Protein 5YTI (pdb70)

B-factor: mean 95.67, std 15.31, range [62.07, 153.61]

Organism: Legionella pneumophila subsp. pneumophila (strain Philadelphia 1 / ATCC 33152 / DSM 7513) (NCBI:txid272624)

Foldseek 3Di:
DVVVLVVVVVVLVQLQVQLVVLLVLLVVVLVLLVVLLVLLVVVLVLLVVLLVLPDDLVRLLVSLVVLVVSLVVVLCSQQDQPPPCFGLQAPRGNDRAWDADPVGAIHGDGDQHFDWDRNDPPDTFTRDGHCVQQQQFWFQLRWKAKAWDVDQFPFQKADASDDQQDPVLADFFKKKWWAADPVGAIFDIATDVGGDVQPPVPDRNSGHGDDAQDWDDHSRTGMHGDTDGGGMMIMGTIDGDGVSVLSVLSVLSNFDSDDSRSSRSSRNVSNRSSSRSVSNSVSSVVVSVSSVVRSVVSVVSVVVSVVVVVVSVVVVVVVVVVD

InterPro domains:
  IPR001029 Flagellin, N-terminal domain [PF00669] (3-140)
  IPR001492 Flagellin [PTHR42792] (1-411)
  IPR013384 Flagellar hook-associated protein 3 [TIGR02550] (2-411)

Nearest PDB structures (foldseek):
  7c7z-assembly3_A  TM=9.464E-01  e=2.758E-50  Legionella pneumophila
  7c7z-assembly3_B  TM=9.621E-01  e=3.624E-49  Legionella pneumophila
  5zj0-assembly1_A  TM=8.502E-01  e=7.593E-24  Xanthomonas campestris
  5ziz-assembly3_A  TM=8.466E-01  e=7.023E-23  Xanthomonas campestris
  5ziz-assembly3_B  TM=8.487E-01  e=2.094E-21  Xanthomonas campestris

Secondary structure (DSSP, 8-state):
-HHHHHHHHHHHHHHHHHHHHHHHHHHHHHHHHHHHHHHHHHHHHHHHHTT-TTS-HHHHHHHHHHHHHHHHHHHHHHT---TTS----TT-TTS-SEEE-TTSSEEE-S-----EEEEETTEEEE----HHHH---BSTTSSEEEEE-SS--SS--EE-------TTT-----B---EE-SSS-EE--EETTTEE-SSTT--GGGSPB--TT---------EES---TT--EEEEE--B--HHHHHH--TTTTS--SSTTHHHHHHHHHHHHHHHHHHHHHHHHHHHHHHHHHHHHHHHHHHHHHHHHHHHHHHHHHHHS--

Radius of gyration: 27.48 Å; Cα contacts (8 Å, |Δi|>4): 545; chains: 1; bounding box: 42×92×61 Å

Solvent-accessible surface area: 16429 Å² total

Sequence (323 aa):
QIELIKQRINNIELFQNNRRQAADSALRLEEGILSNAVNSLHRLREIQIQAGNPSLSEEDRKTLAVEAQALLNQLLDYANTKDSNGSYFSGSKSLTQPVSLNLSGQYVYNGDSTQRFQAVTTSLLVAVNDTGDNVFRIPSGNGRFAIRETLTPNTGTASVSSGSVTNEAAFVPDNYTTFALNSQGNLVVVSGTLSGNVIPPSGLPDDAPLYQEGSAIGFNGEVVSGLPKAGDSFSISPAKNESIFSTVQQRINNLNKPYTSSVEKAATQTENNQLLAQIDSALGHILSVQSDLGARLNQLETAEKANNDYLDISAATLKKLREID

Structure (mmCIF, N/CA/C/O backbone):
data_5YTI
#
_entry.id   5YTI
#
_cell.length_a   107.687
_cell.length_b   107.687
_cell.length_c   90.248
_cell.angle_alpha   90.000
_cell.angle_beta   90.000
_cell.angle_gamma   90.000
#
_symmetry.space_group_name_H-M   'P 42 21 2'
#
loop_
_entity.id
_entity.type
_entity.pdbx_description
1 polymer 'Flagellar hook associated protein type 3 FlgL'
2 non-polymer 'CADMIUM ION'
3 water water
#
loop_
_atom_site.group_PDB
_atom_site.id
_atom_site.type_symbol
_atom_site.label_atom_id
_atom_site.label_alt_id
_atom_site.label_comp_id
_atom_site.label_asym_id
_atom_site.label_entity_id
_atom_site.label_seq_id
_atom_site.pdbx_PDB_ins_code
_atom_site.Cartn_x
_atom_site.Cartn_y
_atom_site.Cartn_z
_atom_site.occupancy
_atom_site.B_iso_or_equiv
_atom_site.auth_seq_id
_atom_site.auth_comp_id
_atom_site.auth_asym_id
_atom_site.auth_atom_id
_atom_site.pdbx_PDB_model_num
ATOM 1 N N . GLN A 1 48 ? -13.939 -65.286 24.183 1.00 125.54 48 GLN A N 1
ATOM 2 C CA . GLN A 1 48 ? -13.123 -64.563 23.171 1.00 127.88 48 GLN A CA 1
ATOM 3 C C . GLN A 1 48 ? -14.007 -63.844 22.162 1.00 123.28 48 GLN A C 1
ATOM 4 O O . GLN A 1 48 ? -14.087 -62.622 22.200 1.00 131.17 48 GLN A O 1
ATOM 10 N N . ILE A 1 49 ? -14.671 -64.574 21.270 1.00 114.36 49 ILE A N 1
ATOM 11 C CA . ILE A 1 49 ? -15.527 -63.922 20.280 1.00 110.26 49 ILE A CA 1
ATOM 12 C C . ILE A 1 49 ? -16.772 -63.300 20.913 1.00 108.31 49 ILE A C 1
ATOM 13 O O . ILE A 1 49 ? -17.164 -62.212 20.524 1.00 110.12 49 ILE A O 1
ATOM 18 N N . GLU A 1 50 ? -17.394 -63.965 21.882 1.00 110.28 50 GLU A N 1
ATOM 19 C CA . GLU A 1 50 ? -18.534 -63.365 22.587 1.00 113.31 50 GLU A CA 1
ATOM 20 C C . GLU A 1 50 ? -18.044 -62.164 23.412 1.00 111.56 50 GLU A C 1
ATOM 21 O O . GLU A 1 50 ? -18.812 -61.240 23.680 1.00 110.71 50 GLU A O 1
ATOM 27 N N . LEU A 1 51 ? -16.766 -62.187 23.801 1.00 111.86 51 LEU A N 1
ATOM 28 C CA . LEU A 1 51 ? -16.131 -61.067 24.519 1.00 112.82 51 LEU A CA 1
ATOM 29 C C . LEU A 1 51 ? -15.937 -59.838 23.624 1.00 108.40 51 LEU A C 1
ATOM 30 O O . LEU A 1 51 ? -16.268 -58.727 24.013 1.00 101.20 51 LEU A O 1
ATOM 35 N N . ILE A 1 52 ? -15.406 -60.051 22.426 1.00 107.43 52 ILE A N 1
ATOM 36 C CA . ILE A 1 52 ? -15.284 -58.991 21.444 1.00 101.98 52 ILE A CA 1
ATOM 37 C C . ILE A 1 52 ? -16.655 -58.470 21.013 1.00 100.40 52 ILE A C 1
ATOM 38 O O . ILE A 1 52 ? -16.899 -57.272 21.074 1.00 98.87 52 ILE A O 1
ATOM 43 N N . LYS A 1 53 ? -17.555 -59.355 20.593 1.00 100.69 53 LYS A N 1
ATOM 44 C CA . LYS A 1 53 ? -18.966 -58.970 20.426 1.00 103.59 53 LYS A CA 1
ATOM 45 C C . LYS A 1 53 ? -19.391 -57.950 21.540 1.00 102.93 53 LYS A C 1
ATOM 46 O O . LYS A 1 53 ? -19.896 -56.867 21.217 1.00 98.36 53 LYS A O 1
ATOM 51 N N . GLN A 1 54 ? -19.172 -58.271 22.828 1.00 103.11 54 GLN A N 1
ATOM 52 C CA . GLN A 1 54 ? -19.635 -57.393 23.940 1.00 101.19 54 GLN A CA 1
ATOM 53 C C . GLN A 1 54 ? -18.754 -56.138 24.094 1.00 97.85 54 GLN A C 1
ATOM 54 O O . GLN A 1 54 ? -19.182 -55.177 24.727 1.00 95.46 54 GLN A O 1
ATOM 57 N N . ARG A 1 55 ? -17.546 -56.157 23.514 1.00 97.24 55 ARG A N 1
ATOM 58 C CA . ARG A 1 55 ? -16.620 -55.002 23.519 1.00 98.70 55 ARG A CA 1
ATOM 59 C C . ARG A 1 55 ? -17.125 -54.000 22.501 1.00 98.15 55 ARG A C 1
ATOM 60 O O . ARG A 1 55 ? -17.291 -52.819 22.780 1.00 96.14 55 ARG A O 1
ATOM 68 N N . ILE A 1 56 ? -17.384 -54.497 21.304 1.00 96.72 56 ILE A N 1
ATOM 69 C CA . ILE A 1 56 ? -18.003 -53.694 20.284 1.00 91.53 56 ILE A CA 1
ATOM 70 C C . ILE A 1 56 ? -19.353 -53.158 20.788 1.00 90.61 56 ILE A C 1
ATOM 71 O O . ILE A 1 56 ? -19.682 -52.021 20.497 1.00 95.32 56 ILE A O 1
ATOM 76 N N . ASN A 1 57 ? -20.123 -53.924 21.558 1.00 91.01 57 ASN A N 1
ATOM 77 C CA . ASN A 1 57 ? -21.375 -53.386 22.106 1.00 94.63 57 ASN A CA 1
ATOM 78 C C . ASN A 1 57 ? -21.072 -52.238 23.084 1.00 95.76 57 ASN A C 1
ATOM 79 O O . ASN A 1 57 ? -21.785 -51.219 23.117 1.00 93.05 57 ASN A O 1
ATOM 84 N N . ASN A 1 58 ? -20.012 -52.395 23.876 1.00 95.41 58 ASN A N 1
ATOM 85 C CA . ASN A 1 58 ? -19.549 -51.304 24.756 1.00 96.38 58 ASN A CA 1
ATOM 86 C C . ASN A 1 58 ? -19.152 -50.047 23.933 1.00 93.67 58 ASN A C 1
ATOM 87 O O . ASN A 1 58 ? -19.582 -48.931 24.255 1.00 93.48 58 ASN A O 1
ATOM 92 N N . ILE A 1 59 ? -18.369 -50.249 22.867 1.00 88.30 59 ILE A N 1
ATOM 93 C CA . ILE A 1 59 ? -17.896 -49.162 22.007 1.00 86.14 59 ILE A CA 1
ATOM 94 C C . ILE A 1 59 ? -19.022 -48.345 21.374 1.00 89.63 59 ILE A C 1
ATOM 95 O O . ILE A 1 59 ? -18.911 -47.131 21.247 1.00 92.37 59 ILE A O 1
ATOM 100 N N . GLU A 1 60 ? -20.103 -48.996 20.963 1.00 92.99 60 GLU A N 1
ATOM 101 C CA . GLU A 1 60 ? -21.222 -48.275 20.354 1.00 93.48 60 GLU A CA 1
ATOM 102 C C . GLU A 1 60 ? -21.845 -47.322 21.362 1.00 94.55 60 GLU A C 1
ATOM 103 O O . GLU A 1 60 ? -22.300 -46.230 20.997 1.00 99.98 60 GLU A O 1
ATOM 109 N N . LEU A 1 61 ? -21.853 -47.752 22.623 1.00 93.75 61 LEU A N 1
ATOM 110 C CA . LEU A 1 61 ? -22.408 -46.980 23.722 1.00 97.83 61 LEU A CA 1
ATOM 111 C C . LEU A 1 61 ? -21.491 -45.796 24.082 1.00 98.93 61 LEU A C 1
ATOM 112 O O . LEU A 1 61 ? -21.965 -44.669 24.363 1.00 96.36 61 LEU A O 1
ATOM 117 N N . PHE A 1 62 ? -20.185 -46.075 24.091 1.00 97.47 62 PHE A N 1
ATOM 118 C CA . PHE A 1 62 ? -19.162 -45.066 24.347 1.00 97.64 62 PHE A CA 1
ATOM 119 C C . PHE A 1 62 ? -19.202 -43.967 23.255 1.00 95.11 62 PHE A C 1
ATOM 120 O O . PHE A 1 62 ? -19.200 -42.777 23.581 1.00 92.41 62 PHE A O 1
ATOM 128 N N . GLN A 1 63 ? -19.259 -44.366 21.976 1.00 95.16 63 GLN A N 1
ATOM 129 C CA . GLN A 1 63 ? -19.457 -43.418 20.845 1.00 96.71 63 GLN A CA 1
ATOM 130 C C . GLN A 1 63 ? -20.815 -42.665 20.890 1.00 93.06 63 GLN A C 1
ATOM 131 O O . GLN A 1 63 ? -20.866 -41.469 20.607 1.00 89.71 63 GLN A O 1
ATOM 137 N N . ASN A 1 64 ? -21.898 -43.370 21.229 1.00 93.41 64 ASN A N 1
ATOM 138 C CA . ASN A 1 64 ? -23.223 -42.758 21.405 1.00 97.15 64 ASN A CA 1
ATOM 139 C C . ASN A 1 64 ? -23.159 -41.742 22.561 1.00 94.46 64 ASN A C 1
ATOM 140 O O . ASN A 1 64 ? -23.510 -40.575 22.395 1.00 95.54 64 ASN A O 1
ATOM 145 N N . ASN A 1 65 ? -22.669 -42.169 23.719 1.00 90.14 65 ASN A N 1
ATOM 146 C CA . ASN A 1 65 ? -22.505 -41.255 24.845 1.00 89.50 65 ASN A CA 1
ATOM 147 C C . ASN A 1 65 ? -21.677 -39.980 24.512 1.00 87.92 65 ASN A C 1
ATOM 148 O O . ASN A 1 65 ? -22.015 -38.879 24.998 1.00 83.92 65 ASN A O 1
ATOM 153 N N . ARG A 1 66 ? -20.606 -40.148 23.713 1.00 87.01 66 ARG A N 1
ATOM 154 C CA A ARG A 1 66 ? -19.741 -39.034 23.278 0.50 86.86 66 ARG A CA 1
ATOM 155 C CA B ARG A 1 66 ? -19.747 -39.033 23.292 0.50 85.85 66 ARG A CA 1
ATOM 156 C C . ARG A 1 66 ? -20.508 -38.092 22.364 1.00 90.10 66 ARG A C 1
ATOM 157 O O . ARG A 1 66 ? -20.612 -36.911 22.648 1.00 92.53 66 ARG A O 1
ATOM 172 N N . GLN A 1 67 ? -21.051 -38.630 21.265 1.00 97.32 67 GLN A N 1
ATOM 173 C CA . GLN A 1 67 ? -21.873 -37.851 20.309 1.00 98.28 67 GLN A CA 1
ATOM 174 C C . GLN A 1 67 ? -22.893 -37.009 21.048 1.00 92.26 67 GLN A C 1
ATOM 175 O O . GLN A 1 67 ? -23.076 -35.851 20.708 1.00 95.06 67 GLN A O 1
ATOM 181 N N . ALA A 1 68 ? -23.537 -37.579 22.067 1.00 86.75 68 ALA A N 1
ATOM 182 C CA . ALA A 1 68 ? -24.599 -36.883 22.811 1.00 86.17 68 ALA A CA 1
ATOM 183 C C . ALA A 1 68 ? -24.044 -35.861 23.789 1.00 87.61 68 ALA A C 1
ATOM 184 O O . ALA A 1 68 ? -24.668 -34.836 24.075 1.00 88.57 68 ALA A O 1
ATOM 186 N N . ALA A 1 69 ? -22.870 -36.157 24.324 1.00 89.12 69 ALA A N 1
ATOM 187 C CA . ALA A 1 69 ? -22.185 -35.239 25.224 1.00 88.99 69 ALA A CA 1
ATOM 188 C C . ALA A 1 69 ? -21.692 -34.016 24.460 1.00 88.40 69 ALA A C 1
ATOM 189 O O . ALA A 1 69 ? -21.968 -32.870 24.822 1.00 89.65 69 ALA A O 1
ATOM 191 N N . ASP A 1 70 ? -20.960 -34.285 23.391 1.00 86.33 70 ASP A N 1
ATOM 192 C CA . ASP A 1 70 ? -20.483 -33.258 22.500 1.00 86.69 70 ASP A CA 1
ATOM 193 C C . ASP A 1 70 ? -21.615 -32.310 22.173 1.00 87.00 70 ASP A C 1
ATOM 194 O O . ASP A 1 70 ? -21.405 -31.120 22.094 1.00 91.18 70 ASP A O 1
ATOM 199 N N . SER A 1 71 ? -22.832 -32.812 22.020 1.00 96.03 71 SER A N 1
ATOM 200 C CA . SER A 1 71 ? -23.928 -31.942 21.589 1.00 94.28 71 SER A CA 1
ATOM 201 C C . SER A 1 71 ? -24.580 -31.124 22.683 1.00 93.96 71 SER A C 1
ATOM 202 O O . SER A 1 71 ? -24.869 -29.935 22.474 1.00 92.06 71 SER A O 1
ATOM 205 N N . ALA A 1 72 ? -24.819 -31.762 23.832 1.00 93.31 72 ALA A N 1
ATOM 206 C CA . ALA A 1 72 ? -25.381 -31.084 25.005 1.00 90.37 72 ALA A CA 1
ATOM 207 C C . ALA A 1 72 ? -24.466 -29.950 25.452 1.00 87.00 72 ALA A C 1
ATOM 208 O O . ALA A 1 72 ? -24.931 -28.907 25.883 1.00 83.50 72 ALA A O 1
ATOM 210 N N . LEU A 1 73 ? -23.163 -30.172 25.337 1.00 86.86 73 LEU A N 1
ATOM 211 C CA . LEU A 1 73 ? -22.175 -29.202 25.770 1.00 88.91 73 LEU A CA 1
ATOM 212 C C . LEU A 1 73 ? -22.062 -27.999 24.840 1.00 88.27 73 LEU A C 1
ATOM 213 O O . LEU A 1 73 ? -21.920 -26.880 25.297 1.00 85.70 73 LEU A O 1
ATOM 218 N N . ARG A 1 74 ? -22.111 -28.226 23.537 1.00 91.72 74 ARG A N 1
ATOM 219 C CA . ARG A 1 74 ? -22.107 -27.122 22.580 1.00 94.54 74 ARG A CA 1
ATOM 220 C C . ARG A 1 74 ? -23.398 -26.273 22.647 1.00 93.57 74 ARG A C 1
ATOM 221 O O . ARG A 1 74 ? -23.336 -25.045 22.507 1.00 92.24 74 ARG A O 1
ATOM 229 N N . LEU A 1 75 ? -24.546 -26.917 22.876 1.00 92.02 75 LEU A N 1
ATOM 230 C CA . LEU A 1 75 ? -25.801 -26.205 23.135 1.00 92.80 75 LEU A CA 1
ATOM 231 C C . LEU A 1 75 ? -25.635 -25.302 24.372 1.00 92.88 75 LEU A C 1
ATOM 232 O O . LEU A 1 75 ? -26.026 -24.127 24.367 1.00 94.19 75 LEU A O 1
ATOM 237 N N . GLU A 1 76 ? -25.022 -25.865 25.414 1.00 92.67 76 GLU A N 1
ATOM 238 C CA . GLU A 1 76 ? -24.688 -25.152 26.651 1.00 90.16 76 GLU A CA 1
ATOM 239 C C . GLU A 1 76 ? -23.612 -24.048 26.454 1.00 91.11 76 GLU A C 1
ATOM 240 O O . GLU A 1 76 ? -23.656 -23.034 27.118 1.00 90.72 76 GLU A O 1
ATOM 246 N N . GLU A 1 77 ? -22.641 -24.237 25.565 1.00 93.62 77 GLU A N 1
ATOM 247 C CA . GLU A 1 77 ? -21.666 -23.189 25.316 1.00 95.81 77 GLU A CA 1
ATOM 248 C C . GLU A 1 77 ? -22.433 -21.963 24.844 1.00 95.83 77 GLU A C 1
ATOM 249 O O . GLU A 1 77 ? -22.156 -20.857 25.279 1.00 97.80 77 GLU A O 1
ATOM 255 N N . GLY A 1 78 ? -23.447 -22.173 24.007 1.00 97.90 78 GLY A N 1
ATOM 256 C CA . GLY A 1 78 ? -24.177 -21.073 23.347 1.00 97.53 78 GLY A CA 1
ATOM 257 C C . GLY A 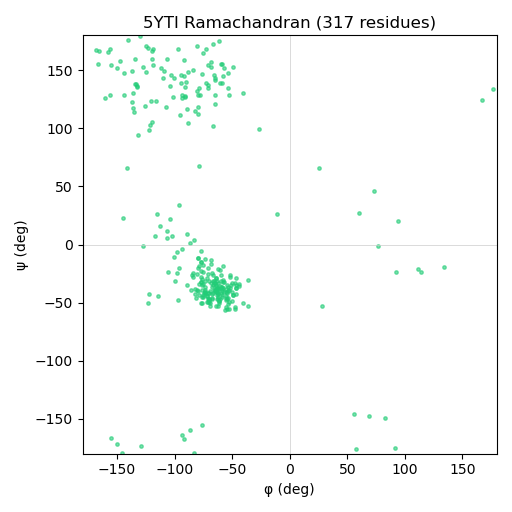1 78 ? -25.112 -20.279 24.241 1.00 96.46 78 GLY A C 1
ATOM 258 O O . GLY A 1 78 ? -25.335 -19.082 24.015 1.00 95.30 78 GLY A O 1
ATOM 259 N N . ILE A 1 79 ? -25.668 -20.960 25.245 1.00 92.36 79 ILE A N 1
ATOM 260 C CA . ILE A 1 79 ? -26.462 -20.314 26.280 1.00 88.19 79 ILE A CA 1
ATOM 261 C C . ILE A 1 79 ? -25.562 -19.503 27.213 1.00 85.59 79 ILE A C 1
ATOM 262 O O . ILE A 1 79 ? -25.829 -18.330 27.463 1.00 86.39 79 ILE A O 1
ATOM 267 N N . LEU A 1 80 ? -24.490 -20.107 27.706 1.00 82.16 80 LEU A N 1
ATOM 268 C CA . LEU A 1 80 ? -23.489 -19.356 28.445 1.00 81.30 80 LEU A CA 1
ATOM 269 C C . LEU A 1 80 ? -22.970 -18.189 27.618 1.00 82.20 80 LEU A C 1
ATOM 270 O O . LEU A 1 80 ? -22.877 -17.076 28.123 1.00 83.80 80 LEU A O 1
ATOM 275 N N . SER A 1 81 ? -22.655 -18.432 26.350 1.00 83.40 81 SER A N 1
ATOM 276 C CA . SER A 1 81 ? -22.205 -17.368 25.415 1.00 84.12 81 SER A CA 1
ATOM 277 C C . SER A 1 81 ? -23.183 -16.160 25.307 1.00 82.85 81 SER A C 1
ATOM 278 O O . SER A 1 81 ? -22.761 -14.980 25.354 1.00 76.85 81 SER A O 1
ATOM 281 N N . ASN A 1 82 ? -24.479 -16.490 25.158 1.00 84.80 82 ASN A N 1
ATOM 282 C CA . ASN A 1 82 ? -25.599 -15.512 25.220 1.00 85.77 82 ASN A CA 1
ATOM 283 C C . ASN A 1 82 ? -25.577 -14.724 26.535 1.00 85.30 82 ASN A C 1
ATOM 284 O O . ASN A 1 82 ? -25.816 -13.524 26.566 1.00 86.75 82 ASN A O 1
ATOM 289 N N . ALA A 1 83 ? -25.352 -15.442 27.625 1.00 83.74 83 ALA A N 1
ATOM 290 C CA . ALA A 1 83 ? -25.422 -14.871 28.929 1.00 83.29 83 ALA A CA 1
ATOM 291 C C . ALA A 1 83 ? -24.251 -13.934 29.165 1.00 84.82 83 ALA A C 1
ATOM 292 O O . ALA A 1 83 ? -24.345 -12.999 29.986 1.00 87.98 83 ALA A O 1
ATOM 294 N N . VAL A 1 84 ? -23.142 -14.155 28.466 1.00 84.17 84 VAL A N 1
ATOM 295 C CA . VAL A 1 84 ? -22.035 -13.191 28.563 1.00 84.24 84 VAL A CA 1
ATOM 296 C C . VAL A 1 84 ? -22.464 -11.905 27.849 1.00 84.64 84 VAL A C 1
ATOM 297 O O . VAL A 1 84 ? -22.373 -10.817 28.408 1.00 85.94 84 VAL A O 1
ATOM 301 N N . ASN A 1 85 ? -22.973 -12.047 26.634 1.00 87.03 85 ASN A N 1
ATOM 302 C CA . ASN A 1 85 ? -23.566 -10.921 25.918 1.00 87.31 85 ASN A CA 1
ATOM 303 C C . ASN A 1 85 ? -24.417 -10.019 26.804 1.00 86.67 85 ASN A C 1
ATOM 304 O O . ASN A 1 85 ? -24.254 -8.789 26.793 1.00 82.52 85 ASN A O 1
ATOM 309 N N . SER A 1 86 ? -25.325 -10.630 27.557 1.00 85.54 86 SER A N 1
ATOM 310 C CA . SER A 1 86 ? -26.178 -9.881 28.452 1.00 85.97 86 SER A CA 1
ATOM 311 C C . SER A 1 86 ? -25.359 -9.136 29.525 1.00 87.57 86 SER A C 1
ATOM 312 O O . SER A 1 86 ? -25.675 -7.999 29.885 1.00 92.14 86 SER A O 1
ATOM 315 N N . LEU A 1 87 ? -24.304 -9.760 30.036 1.00 85.91 87 LEU A N 1
ATOM 316 C CA . LEU A 1 87 ? -23.539 -9.147 31.094 1.00 81.81 87 LEU A CA 1
ATOM 317 C C . LEU A 1 87 ? -22.659 -8.096 30.555 1.00 80.93 87 LEU A C 1
ATOM 318 O O . LEU A 1 87 ? -22.333 -7.172 31.276 1.00 84.49 87 LEU A O 1
ATOM 323 N N . HIS A 1 88 ? -22.241 -8.228 29.302 1.00 79.97 88 HIS A N 1
ATOM 324 C CA . HIS A 1 88 ? -21.324 -7.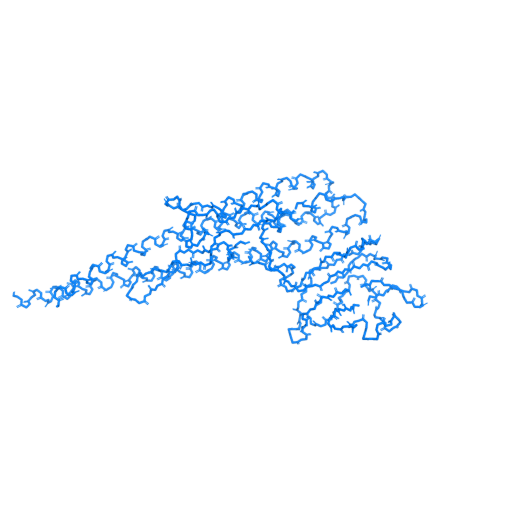241 28.706 1.00 82.31 88 HIS A CA 1
ATOM 325 C C . HIS A 1 88 ? -21.990 -5.879 28.605 1.00 81.35 88 HIS A C 1
ATOM 326 O O . HIS A 1 88 ? -21.353 -4.827 28.744 1.00 76.86 88 HIS A O 1
ATOM 333 N N . ARG A 1 89 ? -23.295 -5.948 28.384 1.00 82.35 89 ARG A N 1
ATOM 334 C CA . ARG A 1 89 ? -24.147 -4.802 28.215 1.00 84.36 89 ARG A CA 1
ATOM 335 C C . ARG A 1 89 ? -24.485 -4.299 29.604 1.00 84.78 89 ARG A C 1
ATOM 336 O O . ARG A 1 89 ? -24.373 -3.097 29.856 1.00 87.40 89 ARG A O 1
ATOM 344 N N . LEU A 1 90 ? -24.860 -5.191 30.518 1.00 80.83 90 LEU A N 1
ATOM 345 C CA . LEU A 1 90 ? -25.055 -4.761 31.898 1.00 80.15 90 LEU A CA 1
ATOM 346 C C . LEU A 1 90 ? -23.822 -4.004 32.407 1.00 80.93 90 LEU A C 1
ATOM 347 O O . LEU A 1 90 ? -23.921 -3.142 33.280 1.00 83.10 90 LEU A O 1
ATOM 352 N N . ARG A 1 91 ? -22.652 -4.308 31.864 1.00 81.34 91 ARG A N 1
ATOM 353 C CA . ARG A 1 91 ? -21.446 -3.648 32.326 1.00 81.00 91 ARG A CA 1
ATOM 354 C C . ARG A 1 91 ? -21.337 -2.260 31.705 1.00 79.56 91 ARG A C 1
ATOM 355 O O . ARG A 1 91 ? -20.919 -1.312 32.363 1.00 78.41 91 ARG A O 1
ATOM 363 N N . GLU A 1 92 ? -21.699 -2.154 30.429 1.00 81.10 92 GLU A N 1
ATOM 364 C CA . GLU A 1 92 ? -21.784 -0.852 29.747 1.00 81.34 92 GLU A CA 1
ATOM 365 C C . GLU A 1 92 ? -22.731 0.015 30.563 1.00 81.71 92 GLU A C 1
ATOM 366 O O . GLU A 1 92 ? -22.339 1.078 31.054 1.00 87.87 92 GLU A O 1
ATOM 372 N N . ILE A 1 93 ? -23.954 -0.475 30.763 1.00 80.02 93 ILE A N 1
ATOM 373 C CA . ILE A 1 93 ? -24.947 0.183 31.632 1.00 79.94 93 ILE A CA 1
ATOM 374 C C . ILE A 1 93 ? -24.390 0.600 33.004 1.00 79.93 93 ILE A C 1
ATOM 375 O O . ILE A 1 93 ? -24.512 1.756 33.366 1.00 78.25 93 ILE A O 1
ATOM 380 N N . GLN A 1 94 ? -23.780 -0.317 33.758 1.00 81.74 94 GLN A N 1
ATOM 381 C CA . GLN A 1 94 ? -23.295 0.051 35.095 1.00 85.07 94 GLN A CA 1
ATOM 382 C C . GLN A 1 94 ? -22.315 1.189 35.038 1.00 87.09 94 GLN A C 1
ATOM 383 O O . GLN A 1 94 ? -22.272 1.982 35.973 1.00 89.10 94 GLN A O 1
ATOM 389 N N . ILE A 1 95 ? -21.536 1.283 33.964 1.00 88.88 95 ILE A N 1
ATOM 390 C CA . ILE A 1 95 ? -20.524 2.324 33.900 1.00 91.55 95 ILE A CA 1
ATOM 391 C C . ILE A 1 95 ? -21.120 3.715 33.752 1.00 91.98 95 ILE A C 1
ATOM 392 O O . ILE A 1 95 ? -20.650 4.633 34.399 1.00 87.52 95 ILE A O 1
ATOM 397 N N . GLN A 1 96 ? -22.152 3.853 32.918 1.00 96.07 96 GLN A N 1
ATOM 398 C CA . GLN A 1 96 ? -22.888 5.115 32.784 1.00 99.75 96 GLN A CA 1
ATOM 399 C C . GLN A 1 96 ? -23.561 5.513 34.104 1.00 101.93 96 GLN A C 1
ATOM 400 O O . GLN A 1 96 ? -23.635 6.720 34.454 1.00 102.48 96 GLN A O 1
ATOM 406 N N . ALA A 1 97 ? -24.061 4.507 34.830 1.00 99.95 97 ALA A N 1
ATOM 407 C CA . ALA A 1 97 ? -24.730 4.745 36.113 1.00 99.64 97 ALA A CA 1
ATOM 408 C C . ALA A 1 97 ? -23.797 5.468 37.075 1.00 98.27 97 ALA A C 1
ATOM 409 O O . ALA A 1 97 ? -24.243 6.063 38.063 1.00 102.94 97 ALA A O 1
ATOM 411 N N . GLY A 1 98 ? -22.503 5.407 36.780 1.00 92.59 98 GLY A N 1
ATOM 412 C CA . GLY A 1 98 ? -21.524 6.146 37.531 1.00 93.41 98 GLY A CA 1
ATOM 413 C C . GLY A 1 98 ? -21.049 7.385 36.817 1.00 93.42 98 GLY A C 1
ATOM 414 O O . GLY A 1 98 ? -20.115 8.033 37.280 1.00 88.37 98 GLY A O 1
ATOM 415 N N . ASN A 1 99 ? -21.675 7.711 35.690 1.00 97.51 99 ASN A N 1
ATOM 416 C CA . ASN A 1 99 ? -21.353 8.949 34.991 1.00 105.81 99 ASN A CA 1
ATOM 417 C C . ASN A 1 99 ? -22.313 10.048 35.453 1.00 104.97 99 ASN A C 1
ATOM 418 O O . ASN A 1 99 ? -23.541 9.891 35.415 1.00 104.33 99 ASN A O 1
ATOM 423 N N . PRO A 1 100 ? -21.747 11.163 35.909 1.00 107.57 100 PRO A N 1
ATOM 424 C CA . PRO A 1 100 ? -22.589 12.169 36.528 1.00 110.51 100 PRO A CA 1
ATOM 425 C C . PRO A 1 100 ? -23.174 13.140 35.492 1.00 112.42 100 PRO A C 1
ATOM 426 O O . PRO A 1 100 ? -23.898 14.059 35.857 1.00 110.91 100 PRO A O 1
ATOM 430 N N . SER A 1 101 ? -22.870 12.928 34.214 1.00 113.33 101 SER A N 1
ATOM 431 C CA . SER A 1 101 ? -23.550 13.655 33.153 1.00 115.50 101 SER A CA 1
ATOM 432 C C . SER A 1 101 ? -25.053 13.346 33.160 1.00 117.70 101 SER A C 1
ATOM 433 O O . SER A 1 101 ? -25.860 14.263 33.141 1.00 122.38 101 SER A O 1
ATOM 436 N N . LEU A 1 102 ? -25.418 12.065 33.221 1.00 117.43 102 LEU A N 1
ATOM 437 C CA . LEU A 1 102 ? -26.770 11.597 32.846 1.00 116.55 102 LEU A CA 1
ATOM 438 C C . LEU A 1 102 ? -27.939 12.196 33.622 1.00 112.67 102 LEU A C 1
ATOM 439 O O . LEU A 1 102 ? -27.866 12.320 34.840 1.00 105.81 102 LEU A O 1
ATOM 444 N N . SER A 1 103 ? -29.030 12.519 32.926 1.00 110.74 103 SER A N 1
ATOM 445 C CA . SER A 1 103 ? -30.227 13.013 33.611 1.00 111.75 103 SER A CA 1
ATOM 446 C C . SER A 1 103 ? -30.887 11.870 34.376 1.00 111.87 103 SER A C 1
ATOM 447 O O . SER A 1 103 ? -30.716 10.705 34.012 1.00 115.08 103 SER A O 1
ATOM 450 N N . GLU A 1 104 ? -31.630 12.204 35.428 1.00 110.62 104 GLU A N 1
ATOM 451 C CA . GLU A 1 104 ? -32.496 11.251 36.098 1.00 113.50 104 GLU A CA 1
ATOM 452 C C . GLU A 1 104 ? -33.331 10.441 35.086 1.00 117.21 104 GLU A C 1
ATOM 453 O O . GLU A 1 104 ? -33.559 9.247 35.287 1.00 116.80 104 GLU A O 1
ATOM 459 N N . GLU A 1 105 ? -33.784 11.095 34.011 1.00 118.07 105 GLU A N 1
ATOM 460 C CA . GLU A 1 105 ? -34.605 10.453 32.975 1.00 116.58 105 GLU A CA 1
ATOM 461 C C . GLU A 1 105 ? -33.816 9.401 32.216 1.00 115.68 105 GLU A C 1
ATOM 462 O O . GLU A 1 105 ? -34.334 8.330 31.892 1.00 115.53 105 GLU A O 1
ATOM 468 N N . ASP A 1 106 ? -32.569 9.722 31.897 1.00 112.89 106 ASP A N 1
ATOM 469 C CA . ASP A 1 106 ? -31.717 8.784 31.192 1.00 111.07 106 ASP A CA 1
ATOM 470 C C . ASP A 1 106 ? -31.580 7.501 32.040 1.00 104.95 106 ASP A C 1
ATOM 471 O O . ASP A 1 106 ? -31.677 6.381 31.528 1.00 99.26 106 ASP A O 1
ATOM 476 N N . ARG A 1 107 ? -31.373 7.691 33.342 1.00 101.03 107 ARG A N 1
ATOM 477 C CA . ARG A 1 107 ? -31.040 6.599 34.250 1.00 97.50 107 ARG A CA 1
ATOM 478 C C . ARG A 1 107 ? -32.258 5.758 34.496 1.00 97.37 107 ARG A C 1
ATOM 479 O O . ARG A 1 107 ? -32.164 4.547 34.509 1.00 98.32 107 ARG A O 1
ATOM 487 N N . LYS A 1 108 ? -33.413 6.384 34.670 1.00 100.37 108 LYS A N 1
ATOM 488 C CA . LYS A 1 108 ? -34.613 5.609 34.966 1.00 102.91 108 LYS A CA 1
ATOM 489 C C . LYS A 1 108 ? -34.966 4.808 33.739 1.00 97.36 108 LYS A C 1
ATOM 490 O O . LYS A 1 108 ? -35.721 3.845 33.828 1.00 95.69 108 LYS A O 1
ATOM 496 N N . THR A 1 109 ? -34.396 5.184 32.599 1.00 94.94 109 THR A N 1
ATOM 497 C CA . THR A 1 109 ? -34.629 4.426 31.359 1.00 94.66 109 THR A CA 1
ATOM 498 C C . THR A 1 109 ? -33.703 3.174 31.261 1.00 92.91 109 THR A C 1
ATOM 499 O O . THR A 1 109 ? -34.143 2.090 30.794 1.00 87.00 109 THR A O 1
ATOM 503 N N . LEU A 1 110 ? -32.450 3.334 31.720 1.00 88.43 110 LEU A N 1
ATOM 504 C CA . LEU A 1 110 ? -31.498 2.227 31.844 1.00 84.99 110 LEU A CA 1
ATOM 505 C C . LEU A 1 110 ? -32.010 1.205 32.840 1.00 83.76 110 LEU A C 1
ATOM 506 O O . LEU A 1 110 ? -31.920 0.007 32.615 1.00 81.84 110 LEU A O 1
ATOM 511 N N . ALA A 1 111 ? -32.571 1.698 33.931 1.00 85.04 111 ALA A N 1
ATOM 512 C CA . ALA A 1 111 ? -33.327 0.868 34.875 1.00 87.84 111 ALA A CA 1
ATOM 513 C C . ALA A 1 111 ? -34.283 -0.113 34.217 1.00 87.41 111 ALA A C 1
ATOM 514 O O . ALA A 1 111 ? -34.564 -1.188 34.753 1.00 86.87 111 ALA A O 1
ATOM 516 N N . VAL A 1 112 ? -34.855 0.287 33.101 1.00 88.19 112 VAL A N 1
ATOM 517 C CA . VAL A 1 112 ? -35.863 -0.542 32.482 1.00 90.88 112 VAL A CA 1
ATOM 518 C C . VAL A 1 112 ? -35.166 -1.487 31.531 1.00 92.19 112 VAL A C 1
ATOM 519 O O . VAL A 1 112 ? -35.585 -2.651 31.395 1.00 93.09 112 VAL A O 1
ATOM 523 N N . GLU A 1 113 ? -34.088 -1.020 30.896 1.00 91.04 113 GLU A N 1
ATOM 524 C CA . GLU A 1 113 ? -33.276 -1.945 30.127 1.00 90.20 113 GLU A CA 1
ATOM 525 C C . GLU A 1 113 ? -32.694 -3.022 31.043 1.00 88.03 113 GLU A C 1
ATOM 526 O O . GLU A 1 113 ? -32.820 -4.207 30.743 1.00 85.08 113 GLU A O 1
ATOM 532 N N . ALA A 1 114 ? -32.076 -2.617 32.154 1.00 85.13 114 ALA A N 1
ATOM 533 C CA . ALA A 1 114 ? -31.548 -3.594 33.092 1.00 84.78 114 ALA A CA 1
ATOM 534 C C . ALA A 1 114 ? -32.626 -4.586 33.481 1.00 85.91 114 ALA A C 1
ATOM 535 O O . ALA A 1 114 ? -32.344 -5.771 33.585 1.00 85.95 114 ALA A O 1
ATOM 537 N N . GLN A 1 115 ? -33.866 -4.132 33.661 1.00 88.27 115 GLN A N 1
ATOM 538 C CA . GLN A 1 115 ? -34.953 -5.078 33.973 1.00 90.57 115 GLN A CA 1
ATOM 539 C C . GLN A 1 115 ? -35.168 -6.054 32.820 1.00 89.70 115 GLN A C 1
ATOM 540 O O . GLN A 1 115 ? -35.424 -7.219 33.050 1.00 91.82 115 GLN A O 1
ATOM 546 N N . ALA A 1 116 ? -35.046 -5.615 31.576 1.00 92.04 116 ALA A N 1
ATOM 547 C CA . ALA A 1 116 ? -35.150 -6.578 30.464 1.00 89.90 116 ALA A CA 1
ATOM 548 C C . ALA A 1 116 ? -33.996 -7.588 30.506 1.00 89.40 116 ALA A C 1
ATOM 549 O O . ALA A 1 116 ? -34.213 -8.778 30.281 1.00 87.23 116 ALA A O 1
ATOM 551 N N . LEU A 1 117 ? -32.784 -7.121 30.826 1.00 89.85 117 LEU A N 1
ATOM 552 C CA . LEU A 1 117 ? -31.617 -8.001 30.879 1.00 88.27 117 LEU A CA 1
ATOM 553 C C . LEU A 1 117 ? -31.726 -9.007 32.022 1.00 88.15 117 LEU A C 1
ATOM 554 O O . LEU A 1 117 ? -31.510 -10.191 31.806 1.00 88.99 117 LEU A O 1
ATOM 559 N N . LEU A 1 118 ? -32.107 -8.565 33.214 1.00 87.90 118 LEU A N 1
ATOM 560 C CA . LEU A 1 118 ? -32.401 -9.508 34.289 1.00 88.18 118 LEU A CA 1
ATOM 561 C C . LEU A 1 118 ? -33.320 -10.627 33.768 1.00 89.47 118 LEU A C 1
ATOM 562 O O . LEU A 1 118 ? -32.981 -11.799 33.866 1.00 94.81 118 LEU A O 1
ATOM 567 N N . ASN A 1 119 ? -34.470 -10.269 33.207 1.00 91.16 119 ASN A N 1
ATOM 568 C CA . ASN A 1 119 ? -35.437 -11.248 32.683 1.00 93.30 119 ASN A CA 1
ATOM 569 C C . ASN A 1 119 ? -34.773 -12.176 31.649 1.00 92.65 119 ASN A C 1
ATOM 570 O O . ASN A 1 119 ? -35.020 -13.386 31.632 1.00 91.06 119 ASN A O 1
ATOM 575 N N . GLN A 1 120 ? -33.924 -11.603 30.796 1.00 91.07 120 GLN A N 1
ATOM 576 C CA . GLN A 1 120 ? -33.154 -12.377 29.816 1.00 88.95 120 GLN A CA 1
ATOM 577 C C . GLN A 1 120 ? -32.335 -13.470 30.524 1.00 84.99 120 GLN A C 1
ATOM 578 O O . GLN A 1 120 ? -32.380 -14.636 30.150 1.00 83.70 120 GLN A O 1
ATOM 584 N N . LEU A 1 121 ? -31.633 -13.095 31.587 1.00 83.33 121 LEU A N 1
ATOM 585 C CA . LEU A 1 121 ? -30.752 -14.017 32.304 1.00 81.09 121 LEU A CA 1
ATOM 586 C C . LEU A 1 121 ? -31.521 -15.089 33.037 1.00 82.24 121 LEU A C 1
ATOM 587 O O . LEU A 1 121 ? -31.056 -16.216 33.150 1.00 83.52 121 LEU A O 1
ATOM 592 N N . LEU A 1 122 ? -32.707 -14.759 33.519 1.00 84.72 122 LEU A N 1
ATOM 593 C CA . LEU A 1 122 ? -33.586 -15.796 34.097 1.00 87.87 122 LEU A CA 1
ATOM 594 C C . LEU A 1 122 ? -34.068 -16.831 33.052 1.00 88.04 122 LEU A C 1
ATOM 595 O O . LEU A 1 122 ? -34.333 -17.981 33.395 1.00 85.58 122 LEU A O 1
ATOM 600 N N . ASP A 1 123 ? -34.221 -16.399 31.798 1.00 90.55 123 ASP A N 1
ATOM 601 C CA . ASP A 1 123 ? -34.688 -17.280 30.739 1.00 91.18 123 ASP A CA 1
ATOM 602 C C . ASP A 1 123 ? -33.525 -18.233 30.471 1.00 90.92 123 ASP A C 1
ATOM 603 O O . ASP A 1 123 ? -33.727 -19.449 30.399 1.00 89.52 123 ASP A O 1
ATOM 608 N N . TYR A 1 124 ? -32.302 -17.688 30.394 1.00 88.78 124 TYR A N 1
ATOM 609 C CA . TYR A 1 124 ? -31.106 -18.513 30.137 1.00 85.19 124 TYR A CA 1
ATOM 610 C C . TYR A 1 124 ? -30.883 -19.510 31.264 1.00 82.30 124 TYR A C 1
ATOM 611 O O . TYR A 1 124 ? -30.600 -20.684 31.030 1.00 79.06 124 TYR A O 1
ATOM 620 N N . ALA A 1 125 ? -31.037 -19.058 32.495 1.00 81.79 125 ALA A N 1
ATOM 621 C CA . ALA A 1 125 ? -30.860 -19.968 33.612 1.00 83.30 125 ALA A CA 1
ATOM 622 C C . ALA A 1 125 ? -31.913 -21.060 33.587 1.00 84.32 125 ALA A C 1
ATOM 623 O O . ALA A 1 125 ? -31.680 -22.168 34.058 1.00 86.12 125 ALA A O 1
ATOM 625 N N . ASN A 1 126 ? -33.082 -20.749 33.041 1.00 84.87 126 ASN A N 1
ATOM 626 C CA . ASN A 1 126 ? -34.194 -21.695 33.074 1.00 85.37 126 ASN A CA 1
ATOM 627 C C . ASN A 1 126 ? -34.406 -22.367 31.711 1.00 86.45 126 ASN A C 1
ATOM 628 O O . ASN A 1 126 ? -35.502 -22.886 31.418 1.00 85.58 126 ASN A O 1
ATOM 633 N N . THR A 1 127 ? -33.367 -22.369 30.883 1.00 85.31 127 THR A N 1
ATOM 634 C CA . THR A 1 127 ? -33.450 -23.013 29.587 1.00 87.14 127 THR A CA 1
ATOM 635 C C . THR A 1 127 ? -33.647 -24.517 29.676 1.00 93.94 127 THR A C 1
ATOM 636 O O . THR A 1 127 ? -33.026 -25.195 30.527 1.00 93.58 127 THR A O 1
ATOM 640 N N . LYS A 1 128 ? -34.477 -25.030 28.762 1.00 101.78 128 LYS A N 1
ATOM 641 C CA . LYS A 1 128 ? -34.631 -26.464 28.554 1.00 106.84 128 LYS A CA 1
ATOM 642 C C . LYS A 1 128 ? -33.707 -26.924 27.424 1.00 112.31 128 LYS A C 1
ATOM 643 O O . LYS A 1 128 ? -33.537 -26.215 26.430 1.00 109.70 128 LYS A O 1
ATOM 649 N N . ASP A 1 129 ? -33.077 -28.089 27.602 1.00 120.87 129 ASP A N 1
ATOM 650 C CA . ASP A 1 129 ? -32.285 -28.697 26.528 1.00 126.47 129 ASP A CA 1
ATOM 651 C C . ASP A 1 129 ? -33.173 -29.651 25.719 1.00 128.57 129 ASP A C 1
ATOM 652 O O . ASP A 1 129 ? -34.415 -29.622 25.845 1.00 117.41 129 ASP A O 1
ATOM 657 N N . SER A 1 130 ? -32.519 -30.464 24.886 1.00 136.57 130 SER A N 1
ATOM 658 C CA . SER A 1 130 ? -33.160 -31.271 23.840 1.00 140.95 130 SER A CA 1
ATOM 659 C C . SER A 1 130 ? -34.404 -32.068 24.245 1.00 147.63 130 SER A C 1
ATOM 660 O O . SER A 1 130 ? -35.278 -32.304 23.396 1.00 143.77 130 SER A O 1
ATOM 663 N N . ASN A 1 131 ? -34.483 -32.469 25.522 1.00 151.64 131 ASN A N 1
ATOM 664 C CA . ASN A 1 131 ? -35.589 -33.312 26.032 1.00 152.22 131 ASN A CA 1
ATOM 665 C C . ASN A 1 131 ? -36.880 -32.562 26.463 1.00 153.61 131 ASN A C 1
ATOM 666 O O . ASN A 1 131 ? -37.987 -33.125 26.426 1.00 151.46 131 ASN A O 1
ATOM 671 N N . GLY A 1 132 ? -36.737 -31.297 26.854 1.00 148.83 132 GLY A N 1
ATOM 672 C CA . GLY A 1 132 ? -37.787 -30.608 27.586 1.00 139.57 132 GLY A CA 1
ATOM 673 C C . GLY A 1 132 ? -37.494 -30.748 29.073 1.00 132.00 132 GLY A C 1
ATOM 674 O O . GLY A 1 132 ? -38.390 -30.605 29.897 1.00 134.03 132 GLY A O 1
ATOM 675 N N . SER A 1 133 ? -36.238 -31.053 29.412 1.00 121.84 133 SER A N 1
ATOM 676 C CA . SER A 1 133 ? -35.750 -31.026 30.805 1.00 117.66 133 SER A CA 1
ATOM 677 C C . SER A 1 133 ? -34.737 -29.875 30.997 1.00 113.71 133 SER A C 1
ATOM 678 O O . SER A 1 133 ? -34.056 -29.486 30.056 1.00 122.04 133 SER A O 1
ATOM 681 N N . TYR A 1 134 ? -34.614 -29.325 32.197 1.00 104.67 134 TYR A N 1
ATOM 682 C CA . TYR A 1 134 ? -33.833 -28.087 32.362 1.00 99.35 134 TYR A CA 1
ATOM 683 C C . TYR A 1 134 ? -32.326 -28.318 32.329 1.00 95.26 134 TYR A C 1
ATOM 684 O O . TYR A 1 134 ? -31.858 -29.269 32.924 1.00 98.07 134 TYR A O 1
ATOM 701 N N . PHE A 1 136 ? -29.834 -26.500 33.646 1.00 84.13 136 PHE A N 1
ATOM 702 C CA . PHE A 1 136 ? -29.035 -26.058 34.785 1.00 82.88 136 PHE A CA 1
ATOM 703 C C . PHE A 1 136 ? -29.633 -26.456 36.126 1.00 83.05 136 PHE A C 1
ATOM 704 O O . PHE A 1 136 ? -29.394 -25.832 37.145 1.00 78.06 136 PHE A O 1
ATOM 712 N N . SER A 1 137 ? -30.406 -27.518 36.131 1.00 86.14 137 SER A N 1
ATOM 713 C CA . SER A 1 137 ? -31.081 -27.912 37.346 1.00 88.23 137 SER A CA 1
ATOM 714 C C . SER A 1 137 ? -30.389 -29.056 38.076 1.00 88.04 137 SER A C 1
ATOM 715 O O . SER A 1 137 ? -30.738 -29.356 39.218 1.00 89.04 137 SER A O 1
ATOM 718 N N . GLY A 1 138 ? -29.414 -29.696 37.436 1.00 87.94 138 GLY A N 1
ATOM 719 C CA . GLY A 1 138 ? -28.724 -30.836 38.051 1.00 86.04 138 GLY A CA 1
ATOM 720 C C . GLY A 1 138 ? -29.513 -32.103 37.860 1.00 85.61 138 GLY A C 1
ATOM 721 O O . GLY A 1 138 ? -30.210 -32.239 36.888 1.00 82.97 138 GLY A O 1
ATOM 722 N N . SER A 1 139 ? -29.429 -33.042 38.784 1.00 89.91 139 SER A N 1
ATOM 723 C CA . SER A 1 139 ? -30.165 -34.297 38.604 1.00 92.24 139 SER A CA 1
ATOM 724 C C . SER A 1 139 ? -31.679 -34.090 38.561 1.00 94.13 139 SER A C 1
ATOM 725 O O . SER A 1 139 ? -32.384 -34.960 38.074 1.00 99.03 139 SER A O 1
ATOM 728 N N . LYS A 1 140 ? -32.181 -32.980 39.102 1.00 94.19 140 LYS A N 1
ATOM 729 C CA . LYS A 1 140 ? -33.633 -32.718 39.152 1.00 94.46 140 LYS A CA 1
ATOM 730 C C . LYS A 1 140 ? -34.187 -32.215 37.831 1.00 94.49 140 LYS A C 1
ATOM 731 O O . LYS A 1 140 ? -34.643 -31.087 37.730 1.00 96.30 140 LYS A O 1
ATOM 737 N N . SER A 1 141 ? -34.185 -33.089 36.835 1.00 96.40 141 SER A N 1
ATOM 738 C CA . SER A 1 141 ? -34.433 -32.730 35.429 1.00 99.73 141 SER A CA 1
ATOM 739 C C . SER A 1 141 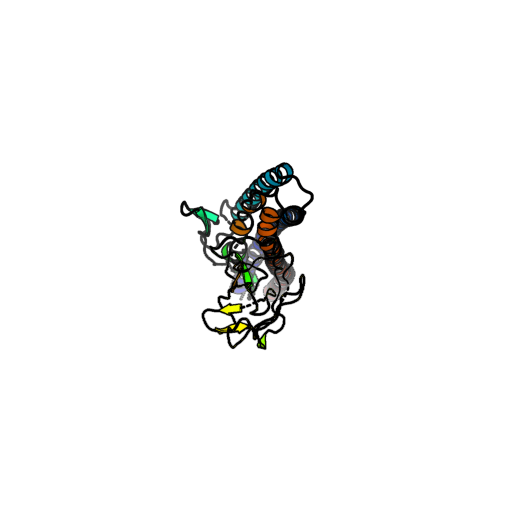? -35.710 -31.910 35.064 1.00 100.73 141 SER A C 1
ATOM 740 O O . SER A 1 141 ? -35.730 -31.225 34.024 1.00 95.50 141 SER A O 1
ATOM 743 N N . LEU A 1 142 ? -36.770 -32.000 35.872 1.00 100.56 142 LEU A N 1
ATOM 744 C CA . LEU A 1 142 ? -38.046 -31.369 35.506 1.00 98.97 142 LEU A CA 1
ATOM 745 C C . LEU A 1 142 ? -38.457 -30.273 36.502 1.00 99.41 142 LEU A C 1
ATOM 746 O O . LEU A 1 142 ? -39.566 -29.726 36.383 1.00 96.86 142 LEU A O 1
ATOM 751 N N . THR A 1 143 ? -37.562 -29.941 37.454 1.00 93.96 143 THR A N 1
ATOM 752 C CA . THR A 1 143 ? -37.742 -28.766 38.335 1.00 92.78 143 THR A CA 1
ATOM 753 C C . THR A 1 143 ? -37.096 -27.504 37.738 1.00 90.82 143 THR A C 1
ATOM 754 O O . THR A 1 143 ? -35.944 -27.533 37.368 1.00 93.02 143 THR A O 1
ATOM 758 N N . GLN A 1 144 ? -37.849 -26.408 37.638 1.00 88.85 144 GLN A N 1
ATOM 759 C CA . GLN A 1 144 ? -37.347 -25.162 37.077 1.00 86.77 144 GLN A CA 1
ATOM 760 C C . GLN A 1 144 ? -36.251 -24.694 38.021 1.00 86.90 144 GLN A C 1
ATOM 761 O O . GLN A 1 144 ? -36.438 -24.670 39.244 1.00 87.94 144 GLN A O 1
ATOM 767 N N . PRO A 1 145 ? -35.073 -24.381 37.480 1.00 86.13 145 PRO A N 1
ATOM 768 C CA . PRO A 1 145 ? -33.965 -24.156 38.416 1.00 86.36 145 PRO A CA 1
ATOM 769 C C . PRO A 1 145 ? -34.039 -22.873 39.235 1.00 86.90 145 PRO A C 1
ATOM 770 O O . PRO A 1 145 ? -33.773 -22.914 40.428 1.00 86.07 145 PRO A O 1
ATOM 774 N N . VAL A 1 146 ? -34.379 -21.749 38.595 1.00 89.52 146 VAL A N 1
ATOM 775 C CA . VAL A 1 146 ? -34.385 -20.446 39.253 1.00 87.66 146 VAL A CA 1
ATOM 776 C C . VAL A 1 146 ? -35.750 -19.782 39.221 1.00 88.56 146 VAL A C 1
ATOM 777 O O . VAL A 1 146 ? -36.328 -19.573 38.132 1.00 84.30 146 VAL A O 1
ATOM 781 N N . SER A 1 147 ? -36.244 -19.456 40.423 1.00 88.56 147 SER A N 1
ATOM 782 C CA . SER A 1 147 ? -37.507 -18.738 40.612 1.00 92.04 147 SER A CA 1
ATOM 783 C C . SER A 1 147 ? -37.374 -17.714 41.741 1.00 97.03 147 SER A C 1
ATOM 784 O O . SER A 1 147 ? -36.346 -17.665 42.409 1.00 101.96 147 SER A O 1
ATOM 787 N N . LEU A 1 148 ? -38.426 -16.931 41.975 1.00 102.56 148 LEU A N 1
ATOM 788 C CA . LEU A 1 148 ? -38.414 -15.862 42.977 1.00 108.81 148 LEU A CA 1
ATOM 789 C C . LEU A 1 148 ? -39.471 -16.055 44.076 1.00 110.73 148 LEU A C 1
ATOM 790 O O . LEU A 1 148 ? -40.654 -15.839 43.832 1.00 115.08 148 LEU A O 1
ATOM 795 N N . ASN A 1 149 ? -39.071 -16.452 45.284 1.00 112.57 149 ASN A N 1
ATOM 796 C CA . ASN A 1 149 ? -40.071 -16.626 46.345 1.00 116.11 149 ASN A CA 1
ATOM 797 C C . ASN A 1 149 ? -40.788 -15.282 46.642 1.00 122.99 149 ASN A C 1
ATOM 798 O O . ASN A 1 149 ? -40.461 -14.237 46.044 1.00 116.43 149 ASN A O 1
ATOM 803 N N . LEU A 1 150 ? -41.794 -15.314 47.517 1.00 126.67 150 LEU A N 1
ATOM 804 C CA . LEU A 1 150 ? -42.480 -14.081 47.898 1.00 125.89 150 LEU A CA 1
ATOM 805 C C . LEU A 1 150 ? -41.655 -13.332 48.936 1.00 125.39 150 LEU A C 1
ATOM 806 O O . LEU A 1 150 ? -41.824 -12.121 49.084 1.00 123.51 150 LEU A O 1
ATOM 811 N N . SER A 1 151 ? -40.746 -14.044 49.622 1.00 123.43 151 SER A N 1
ATOM 812 C CA . SER A 1 151 ? -39.677 -13.393 50.409 1.00 119.20 151 SER A CA 1
ATOM 813 C C . SER A 1 151 ? -39.092 -12.254 49.552 1.00 112.88 151 SER A C 1
ATOM 814 O O . SER A 1 151 ? -38.740 -11.221 50.075 1.00 109.92 151 SER A O 1
ATOM 817 N N . GLY A 1 152 ? -39.001 -12.445 48.236 1.00 110.23 152 GLY A N 1
ATOM 818 C CA . GLY A 1 152 ? -38.533 -11.389 47.321 1.00 108.90 152 GLY A CA 1
ATOM 819 C C . GLY A 1 152 ? -37.171 -11.674 46.691 1.00 109.27 152 GLY A C 1
ATOM 820 O O . GLY A 1 152 ? -36.811 -11.096 45.648 1.00 98.92 152 GLY A O 1
ATOM 821 N N . GLN A 1 153 ? -36.406 -12.562 47.336 1.00 112.51 153 GLN A N 1
ATOM 822 C CA . GLN A 1 153 ? -35.107 -13.002 46.818 1.00 108.95 153 GLN A CA 1
ATOM 823 C C . GLN A 1 153 ? -35.269 -14.158 45.784 1.00 102.12 153 GLN A C 1
ATOM 824 O O . GLN A 1 153 ? -36.237 -14.919 45.844 1.00 97.97 153 GLN A O 1
ATOM 830 N N . TYR A 1 154 ? -34.342 -14.241 44.820 1.00 97.87 154 TYR A N 1
ATOM 831 C CA . TYR A 1 154 ? -34.249 -15.380 43.870 1.00 93.58 154 TYR A CA 1
ATOM 832 C C . TYR A 1 154 ? -33.562 -16.587 44.469 1.00 90.35 154 TYR A C 1
ATOM 833 O O . TYR A 1 154 ? -32.453 -16.450 44.961 1.00 90.47 154 TYR A O 1
ATOM 842 N N . VAL A 1 155 ? -34.184 -17.764 44.382 1.00 89.77 155 VAL A N 1
ATOM 843 C CA . VAL A 1 155 ? -33.600 -19.010 44.930 1.00 88.79 155 VAL A CA 1
ATOM 844 C C . VAL A 1 155 ? -33.372 -20.042 43.830 1.00 89.66 155 VAL A C 1
ATOM 845 O O . VAL A 1 155 ? -33.877 -19.909 42.718 1.00 89.83 155 VAL A O 1
ATOM 849 N N . TYR A 1 156 ? -32.631 -21.091 44.179 1.00 91.10 156 TYR A N 1
ATOM 850 C CA . TYR A 1 156 ? -32.296 -22.176 43.261 1.00 88.21 156 TYR A CA 1
ATOM 851 C C . TYR A 1 156 ? -32.924 -23.489 43.758 1.00 88.13 156 TYR A C 1
ATOM 852 O O . TYR A 1 156 ? -32.710 -23.929 44.904 1.00 89.71 156 TYR A O 1
ATOM 861 N N . ASN A 1 157 ? -33.715 -24.094 42.883 1.00 86.50 157 ASN A N 1
ATOM 862 C CA . ASN A 1 157 ? -34.546 -25.239 43.246 1.00 87.51 157 ASN A CA 1
ATOM 863 C C . ASN A 1 157 ? -33.985 -26.531 42.662 1.00 86.56 157 ASN A C 1
ATOM 864 O O . ASN A 1 157 ? -34.595 -27.596 42.771 1.00 85.42 157 ASN A O 1
ATOM 869 N N . GLY A 1 158 ? -32.825 -26.437 42.039 1.00 84.91 158 GLY A N 1
ATOM 870 C CA . GLY A 1 158 ? -32.151 -27.632 41.574 1.00 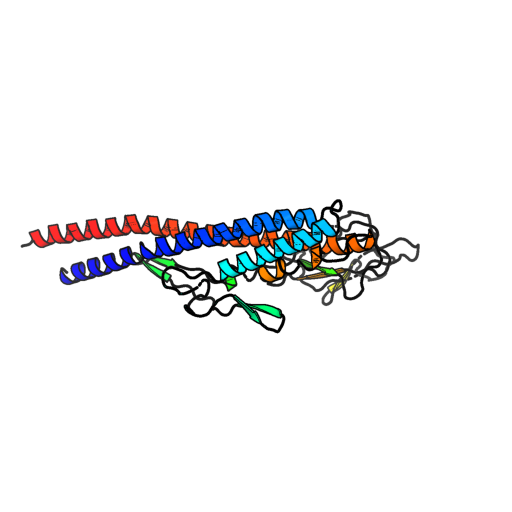86.90 158 GLY A CA 1
ATOM 871 C C . GLY A 1 158 ? -31.293 -28.221 42.679 1.00 87.96 158 GLY A C 1
ATOM 872 O O . GLY A 1 158 ? -31.533 -27.954 43.877 1.00 85.37 158 GLY A O 1
ATOM 873 N N . ASP A 1 159 ? -30.314 -29.041 42.253 1.00 90.27 159 ASP A N 1
ATOM 874 C CA . ASP A 1 159 ? -29.223 -29.567 43.118 1.00 89.37 159 ASP A CA 1
ATOM 875 C C . ASP A 1 159 ? -27.858 -29.349 42.450 1.00 87.09 159 ASP A C 1
ATOM 876 O O . ASP A 1 159 ? -27.768 -28.803 41.320 1.00 81.78 159 ASP A O 1
ATOM 881 N N . SER A 1 160 ? -26.798 -29.764 43.143 1.00 83.92 160 SER A N 1
ATOM 882 C CA . SER A 1 160 ? -25.460 -29.659 42.566 1.00 81.36 160 SER A CA 1
ATOM 883 C C . SER A 1 160 ? -24.938 -30.929 41.879 1.00 79.87 160 SER A C 1
ATOM 884 O O . SER A 1 160 ? -23.758 -31.135 41.928 1.00 81.27 160 SER A O 1
ATOM 887 N N . THR A 1 161 ? -25.765 -31.753 41.231 1.00 78.64 161 THR A N 1
ATOM 888 C CA . THR A 1 161 ? -25.315 -33.071 40.767 1.00 81.67 161 THR A CA 1
ATOM 889 C C . THR A 1 161 ? -25.112 -33.214 39.264 1.00 83.76 161 THR A C 1
ATOM 890 O O . THR A 1 161 ? -26.044 -33.119 38.469 1.00 87.11 161 THR A O 1
ATOM 894 N N . GLN A 1 162 ? -23.870 -33.505 38.892 1.00 87.48 162 GLN A N 1
ATOM 895 C CA . GLN A 1 162 ? -23.469 -33.655 37.484 1.00 87.91 162 GLN A CA 1
ATOM 896 C C . GLN A 1 162 ? -23.591 -35.106 36.996 1.00 89.24 162 GLN A C 1
ATOM 897 O O . GLN A 1 162 ? -23.179 -36.049 37.667 1.00 88.36 162 GLN A O 1
ATOM 903 N N . ARG A 1 163 ? -24.147 -35.265 35.808 1.00 94.01 163 ARG A N 1
ATOM 904 C CA . ARG A 1 163 ? -24.120 -36.550 35.129 1.00 98.58 163 ARG A CA 1
ATOM 905 C C . ARG A 1 163 ? -22.789 -36.723 34.427 1.00 95.27 163 ARG A C 1
ATOM 906 O O . ARG A 1 163 ? -22.457 -35.962 33.514 1.00 91.38 163 ARG A O 1
ATOM 914 N N . PHE A 1 164 ? -22.025 -37.704 34.902 1.00 95.07 164 PHE A N 1
ATOM 915 C CA . PHE A 1 164 ? -20.788 -38.132 34.267 1.00 96.04 164 PHE A CA 1
ATOM 916 C C . PHE A 1 164 ? -21.114 -39.276 33.282 1.00 96.29 164 PHE A C 1
ATOM 917 O O . PHE A 1 164 ? -22.003 -40.071 33.518 1.00 100.63 164 PHE A O 1
ATOM 925 N N . GLN A 1 165 ? -20.420 -39.342 32.157 1.00 94.53 165 GLN A N 1
ATOM 926 C CA . GLN A 1 165 ? -20.747 -40.316 31.135 1.00 92.19 165 GLN A CA 1
ATOM 927 C C . GLN A 1 165 ? -19.517 -40.992 30.575 1.00 93.05 165 GLN A C 1
ATOM 928 O O . GLN A 1 165 ? -18.543 -40.314 30.197 1.00 91.51 165 GLN A O 1
ATOM 934 N N . ALA A 1 166 ? -19.573 -42.330 30.534 1.00 91.88 166 ALA A N 1
ATOM 935 C CA . ALA A 1 166 ? -18.521 -43.140 29.938 1.00 90.11 166 ALA A CA 1
ATOM 936 C C . ALA A 1 166 ? -18.479 -42.828 28.440 1.00 90.84 166 ALA A C 1
ATOM 937 O O . ALA A 1 166 ? -19.493 -42.979 27.749 1.00 88.83 166 ALA A O 1
ATOM 939 N N . VAL A 1 167 ? -17.323 -42.348 27.963 1.00 91.04 167 VAL A N 1
ATOM 940 C CA . VAL A 1 167 ? -17.084 -42.074 26.539 1.00 91.09 167 VAL A CA 1
ATOM 941 C C . VAL A 1 167 ? -15.808 -42.748 25.995 1.00 93.51 167 VAL A C 1
ATOM 942 O O . VAL A 1 167 ? -15.475 -42.593 24.816 1.00 92.35 167 VAL A O 1
ATOM 946 N N . THR A 1 168 ? -15.086 -43.450 26.882 1.00 98.60 168 THR A N 1
ATOM 947 C CA . THR A 1 168 ? -14.089 -44.494 26.555 1.00 102.25 168 THR A CA 1
ATOM 948 C C . THR A 1 168 ? -14.114 -45.475 27.738 1.00 105.37 168 THR A C 1
ATOM 949 O O . THR A 1 168 ? -14.976 -45.339 28.613 1.00 105.82 168 THR A O 1
ATOM 953 N N . THR A 1 169 ? -13.184 -46.436 27.803 1.00 111.70 169 THR A N 1
ATOM 954 C CA . THR A 1 169 ? -13.262 -47.508 28.839 1.00 115.47 169 THR A CA 1
ATOM 955 C C . THR A 1 169 ? -12.962 -47.027 30.262 1.00 118.22 169 THR A C 1
ATOM 956 O O . THR A 1 169 ? -13.334 -47.682 31.255 1.00 119.58 169 THR A O 1
ATOM 960 N N . SER A 1 170 ? -12.286 -45.888 30.349 1.00 118.72 170 SER A N 1
ATOM 961 C CA . SER A 1 170 ? -11.813 -45.393 31.622 1.00 118.07 170 SER A CA 1
ATOM 962 C C . SER A 1 170 ? -11.871 -43.871 31.688 1.00 114.18 170 SER A C 1
ATOM 963 O O . SER A 1 170 ? -11.155 -43.258 32.480 1.00 118.45 170 SER A O 1
ATOM 966 N N . LEU A 1 171 ? -12.716 -43.258 30.865 1.00 108.41 171 LEU A N 1
ATOM 967 C CA . LEU A 1 171 ? -12.915 -41.810 30.953 1.00 105.27 171 LEU A CA 1
ATOM 968 C C . LEU A 1 171 ? -14.385 -41.435 31.116 1.00 100.78 171 LEU A C 1
ATOM 969 O O . LEU A 1 171 ? -15.225 -41.745 30.269 1.00 97.78 171 LEU A O 1
ATOM 974 N N . LEU A 1 172 ? -14.682 -40.784 32.232 1.00 96.94 172 LEU A N 1
ATOM 975 C CA . LEU A 1 172 ? -15.984 -40.195 32.452 1.00 94.61 172 LEU A CA 1
ATOM 976 C C . LEU A 1 172 ? -15.843 -38.692 32.173 1.00 91.19 172 LEU A C 1
ATOM 977 O O . LEU A 1 172 ? -14.814 -38.097 32.461 1.00 91.28 172 LEU A O 1
ATOM 982 N N . VAL A 1 173 ? -16.877 -38.092 31.594 1.00 88.65 173 VAL A N 1
ATOM 983 C CA . VAL A 1 173 ? -16.922 -36.644 31.286 1.00 85.95 173 VAL A CA 1
ATOM 984 C C . VAL A 1 173 ? -18.266 -36.031 31.735 1.00 87.18 173 VAL A C 1
ATOM 985 O O . VAL A 1 173 ? -19.324 -36.619 31.532 1.00 84.77 173 VAL A O 1
ATOM 989 N N . ALA A 1 174 ? -18.247 -34.841 32.328 1.00 89.53 174 ALA A N 1
ATOM 990 C CA . ALA A 1 174 ? -19.501 -34.242 32.815 1.00 89.51 174 ALA A CA 1
ATOM 991 C C . ALA A 1 174 ? -20.259 -33.579 31.670 1.00 87.59 174 ALA A C 1
ATOM 992 O O . ALA A 1 174 ? -19.665 -32.819 30.922 1.00 86.00 174 ALA A O 1
ATOM 994 N N . VAL A 1 175 ? -21.557 -33.848 31.539 1.00 85.94 175 VAL A N 1
ATOM 995 C CA . VAL A 1 175 ? -22.288 -33.348 30.388 1.00 87.03 175 VAL A CA 1
ATOM 996 C C . VAL A 1 175 ? -23.207 -32.205 30.729 1.00 89.27 175 VAL A C 1
ATOM 997 O O . VAL A 1 175 ? -24.049 -31.829 29.913 1.00 98.36 175 VAL A O 1
ATOM 1001 N N . ASN A 1 176 ? -23.063 -31.653 31.925 1.00 89.97 176 ASN A N 1
ATOM 1002 C CA . ASN A 1 176 ? -23.857 -30.498 32.330 1.00 88.43 176 ASN A CA 1
ATOM 1003 C C . ASN A 1 176 ? -23.147 -29.729 33.400 1.00 87.73 176 ASN A C 1
ATOM 1004 O O . ASN A 1 176 ? -22.150 -30.186 33.966 1.00 86.75 176 ASN A O 1
ATOM 1009 N N . ASP A 1 177 ? -23.666 -28.539 33.663 1.00 88.19 177 ASP A N 1
ATOM 1010 C CA . ASP A 1 177 ? -23.295 -27.781 34.850 1.00 85.86 177 ASP A CA 1
ATOM 1011 C C . ASP A 1 177 ? -24.575 -27.449 35.617 1.00 84.87 177 ASP A C 1
ATOM 1012 O O . ASP A 1 177 ? -25.680 -27.693 35.117 1.00 87.46 177 ASP A O 1
ATOM 1017 N N . THR A 1 178 ? -24.439 -26.918 36.832 1.00 83.01 178 THR A N 1
ATOM 1018 C CA . THR A 1 178 ? -25.617 -26.657 37.650 1.00 81.91 178 THR A CA 1
ATOM 1019 C C . THR A 1 178 ? -25.708 -25.217 38.117 1.00 81.80 178 THR A C 1
ATOM 1020 O O . THR A 1 178 ? -24.701 -24.556 38.349 1.00 82.93 178 THR A O 1
ATOM 1024 N N . GLY A 1 179 ? -26.946 -24.755 38.261 1.00 81.98 179 GLY A N 1
ATOM 1025 C CA . GLY A 1 179 ? -27.264 -23.336 38.444 1.00 80.21 179 GLY A CA 1
ATOM 1026 C C . GLY A 1 179 ? -26.632 -22.731 39.664 1.00 78.50 179 GLY A C 1
ATOM 1027 O O . GLY A 1 179 ? -26.297 -21.544 39.661 1.00 77.38 179 GLY A O 1
ATOM 1028 N N . ASP A 1 180 ? -26.460 -23.547 40.702 1.00 77.66 180 ASP A N 1
ATOM 1029 C CA . ASP A 1 180 ? -25.821 -23.080 41.925 1.00 78.33 180 ASP A CA 1
ATOM 1030 C C . ASP A 1 180 ? -24.380 -22.702 41.614 1.00 76.83 180 ASP A C 1
ATOM 1031 O O . ASP A 1 180 ? -23.876 -21.698 42.092 1.00 75.46 180 ASP A O 1
ATOM 1036 N N . ASN A 1 181 ? -23.719 -23.479 40.768 1.00 77.05 181 ASN A N 1
ATOM 1037 C CA . ASN A 1 181 ? -22.380 -23.090 40.346 1.00 77.10 181 ASN A CA 1
ATOM 1038 C C . ASN A 1 181 ? -22.394 -21.956 39.325 1.00 77.18 181 ASN A C 1
ATOM 1039 O O . ASN A 1 181 ? -21.635 -21.019 39.468 1.00 79.75 181 ASN A O 1
ATOM 1044 N N . VAL A 1 182 ? -23.255 -22.014 38.310 1.00 77.12 182 VAL A N 1
ATOM 1045 C CA . VAL A 1 182 ? -23.160 -21.037 37.221 1.00 76.91 182 VAL A CA 1
ATOM 1046 C C . VAL A 1 182 ? -23.686 -19.652 37.582 1.00 76.26 182 VAL A C 1
ATOM 1047 O O . VAL A 1 182 ? -23.037 -18.668 37.299 1.00 74.50 182 VAL A O 1
ATOM 1051 N N . PHE A 1 183 ? -24.833 -19.599 38.253 1.00 77.37 183 PHE A N 1
ATOM 1052 C CA . PHE A 1 183 ? -25.543 -18.350 38.471 1.00 77.24 183 PHE A CA 1
ATOM 1053 C C . PHE A 1 183 ? -25.627 -17.829 39.898 1.00 75.82 183 PHE A C 1
ATOM 1054 O O . PHE A 1 183 ? -25.760 -16.634 40.080 1.00 75.36 183 PHE A O 1
ATOM 1070 N N . ARG A 1 185 ? -23.708 -18.650 43.214 1.00 83.97 185 ARG A N 1
ATOM 1071 C CA . ARG A 1 185 ? -22.668 -18.406 44.205 1.00 86.48 185 ARG A CA 1
ATOM 1072 C C . ARG A 1 185 ? -21.503 -17.695 43.567 1.00 86.95 185 ARG A C 1
ATOM 1073 O O . ARG A 1 185 ? -20.683 -18.310 42.904 1.00 87.53 185 ARG A O 1
ATOM 1081 N N . ILE A 1 186 ? -21.464 -16.383 43.756 1.00 89.41 186 ILE A N 1
ATOM 1082 C CA . ILE A 1 186 ? -20.459 -15.509 43.159 1.00 87.32 186 ILE A CA 1
ATOM 1083 C C . ILE A 1 186 ? -20.235 -14.491 44.224 1.00 87.89 186 ILE A C 1
ATOM 1084 O O . ILE A 1 186 ? -21.191 -13.938 44.752 1.00 88.68 186 ILE A O 1
ATOM 1089 N N . PRO A 1 187 ? -18.984 -14.263 44.583 1.00 89.79 187 PRO A N 1
ATOM 1090 C CA . PRO A 1 187 ? -18.847 -13.436 45.753 1.00 88.81 187 PRO A CA 1
ATOM 1091 C C . PRO A 1 187 ? -19.111 -11.978 45.416 1.00 86.80 187 PRO A C 1
ATOM 1092 O O . PRO A 1 187 ? -18.834 -11.489 44.286 1.00 88.68 187 PRO A O 1
ATOM 1096 N N . SER A 1 188 ? -19.675 -11.309 46.414 1.00 82.60 188 SER A N 1
ATOM 1097 C CA . SER A 1 188 ? -20.003 -9.900 46.342 1.00 81.34 188 SER A CA 1
ATOM 1098 C C . SER A 1 188 ? -18.782 -9.055 46.590 1.00 81.18 188 SER A C 1
ATOM 1099 O O . SER A 1 188 ? -17.732 -9.551 47.021 1.00 82.02 188 SER A O 1
ATOM 1102 N N . GLY A 1 189 ? -18.931 -7.759 46.357 1.00 81.72 189 GLY A N 1
ATOM 1103 C CA . GLY A 1 189 ? -17.834 -6.822 46.534 1.00 80.23 189 GLY A CA 1
ATOM 1104 C C . GLY A 1 189 ? -16.804 -7.089 45.462 1.00 81.27 189 GLY A C 1
ATOM 1105 O O . GLY A 1 189 ? -17.133 -7.547 44.335 1.00 89.56 189 GLY A O 1
ATOM 1106 N N . ASN A 1 190 ? -15.556 -6.863 45.840 1.00 77.35 190 ASN A N 1
ATOM 1107 C CA . ASN A 1 190 ? -14.444 -7.043 44.948 1.00 77.73 190 ASN A CA 1
ATOM 1108 C C . ASN A 1 190 ? -14.029 -8.477 44.914 1.00 79.79 190 ASN A C 1
ATOM 1109 O O . ASN A 1 190 ? -12.998 -8.799 44.303 1.00 84.05 190 ASN A O 1
ATOM 1114 N N . GLY A 1 191 ? -14.780 -9.319 45.620 1.00 77.80 191 GLY A N 1
ATOM 1115 C CA . GLY A 1 191 ? -14.539 -10.740 45.621 1.00 77.00 191 GLY A CA 1
ATOM 1116 C C . GLY A 1 191 ? -14.105 -11.232 46.972 1.00 78.18 191 GLY A C 1
ATOM 1117 O O . GLY A 1 191 ? -14.251 -12.416 47.293 1.00 80.47 191 GLY A O 1
ATOM 1118 N N . ARG A 1 192 ? -13.560 -10.326 47.769 1.00 79.86 192 ARG A N 1
ATOM 1119 C CA . ARG A 1 192 ? -13.081 -10.662 49.102 1.00 81.75 192 ARG A CA 1
ATOM 1120 C C . ARG A 1 192 ? -13.772 -9.823 50.181 1.00 82.93 192 ARG A C 1
ATOM 1121 O O . ARG A 1 192 ? -14.152 -10.361 51.243 1.00 81.20 192 ARG A O 1
ATOM 1129 N N . PHE A 1 193 ? -13.933 -8.515 49.915 1.00 84.15 193 PHE A N 1
ATOM 1130 C CA . PHE A 1 193 ? -14.754 -7.650 50.798 1.00 86.24 193 PHE A CA 1
ATOM 1131 C C . PHE A 1 193 ? -15.704 -6.662 50.099 1.00 85.46 193 PHE A C 1
ATOM 1132 O O . PHE A 1 193 ? -15.445 -6.149 48.990 1.00 85.81 193 PHE A O 1
ATOM 1140 N N . ALA A 1 194 ? -16.815 -6.403 50.787 1.00 85.12 194 ALA A N 1
ATOM 1141 C CA . ALA A 1 194 ? -17.870 -5.558 50.258 1.00 86.94 194 ALA A CA 1
ATOM 1142 C C . ALA A 1 194 ? -18.079 -4.336 51.132 1.00 87.47 194 ALA A C 1
ATOM 1143 O O . ALA A 1 194 ? -17.775 -4.370 52.318 1.00 92.57 194 ALA A O 1
ATOM 1145 N N . ILE A 1 195 ? -18.595 -3.264 50.528 1.00 87.72 195 ILE A N 1
ATOM 1146 C CA . ILE A 1 195 ? -18.761 -1.973 51.193 1.00 87.43 195 ILE A CA 1
ATOM 1147 C C . ILE A 1 195 ? -20.115 -1.317 50.908 1.00 90.91 195 ILE A C 1
ATOM 1148 O O . ILE A 1 195 ? -20.429 -0.962 49.765 1.00 97.47 195 ILE A O 1
ATOM 1153 N N . ARG A 1 196 ? -20.888 -1.138 51.973 1.00 91.45 196 ARG A N 1
ATOM 1154 C CA . ARG A 1 196 ? -22.241 -0.624 51.925 1.00 92.87 196 ARG A CA 1
ATOM 1155 C C . ARG A 1 196 ? -22.240 0.610 52.834 1.00 95.24 196 ARG A C 1
ATOM 1156 O O . ARG A 1 196 ? -21.288 0.811 53.571 1.00 97.65 196 ARG A O 1
ATOM 1159 N N . GLU A 1 197 ? -23.292 1.427 52.824 1.00 99.96 197 GLU A N 1
ATOM 1160 C CA . GLU A 1 197 ? -23.484 2.419 53.914 1.00 101.54 197 GLU A CA 1
ATOM 1161 C C . GLU A 1 197 ? -23.969 1.700 55.172 1.00 101.11 197 GLU A C 1
ATOM 1162 O O . GLU A 1 197 ? -24.394 0.550 55.070 1.00 101.70 197 GLU A O 1
ATOM 1168 N N . THR A 1 198 ? -23.908 2.356 56.339 1.00 101.63 198 THR A N 1
ATOM 1169 C CA . THR A 1 198 ? -24.558 1.829 57.559 1.00 101.80 198 THR A CA 1
ATOM 1170 C C . THR A 1 198 ? -26.021 2.232 57.515 1.00 104.12 198 THR A C 1
ATOM 1171 O O . THR A 1 198 ? -26.449 2.889 56.566 1.00 102.35 198 THR A O 1
ATOM 1175 N N . LEU A 1 199 ? -26.790 1.858 58.539 1.00 108.77 199 LEU A N 1
ATOM 1176 C CA . LEU A 1 199 ? -28.167 2.378 58.699 1.00 109.92 199 LEU A CA 1
ATOM 1177 C C . LEU A 1 199 ? -28.208 3.932 58.793 1.00 110.61 199 LEU A C 1
ATOM 1178 O O . LEU A 1 199 ? -29.187 4.534 58.344 1.00 109.01 199 LEU A O 1
ATOM 1183 N N . THR A 1 200 ? -27.143 4.550 59.343 1.00 109.05 200 THR A N 1
ATOM 1184 C CA . THR A 1 200 ? -26.907 6.020 59.335 1.00 107.75 200 THR A CA 1
ATOM 1185 C C . THR A 1 200 ? -26.645 6.600 57.940 1.00 109.09 200 THR A C 1
ATOM 1186 O O . THR A 1 200 ? -25.516 6.484 57.404 1.00 110.69 200 THR A O 1
ATOM 1190 N N . PRO A 1 201 ? -27.664 7.245 57.337 1.00 108.89 201 PRO A N 1
ATOM 1191 C CA . PRO A 1 201 ? -27.334 7.807 56.044 1.00 107.05 201 PRO A CA 1
ATOM 1192 C C . PRO A 1 201 ? -26.197 8.771 56.237 1.00 105.25 201 PRO A C 1
ATOM 1193 O O . PRO A 1 201 ? -25.989 9.290 57.337 1.00 108.44 201 PRO A O 1
ATOM 1197 N N . ASN A 1 202 ? -25.441 8.983 55.184 1.00 102.89 202 ASN A N 1
ATOM 1198 C CA . ASN A 1 202 ? -24.361 9.923 55.260 1.00 102.38 202 ASN A CA 1
ATOM 1199 C C . ASN A 1 202 ? -24.872 11.314 54.892 1.00 100.47 202 ASN A C 1
ATOM 1200 O O . ASN A 1 202 ? -25.816 11.471 54.118 1.00 96.19 202 ASN A O 1
ATOM 1205 N N . THR A 1 203 ? -24.258 12.314 55.509 1.00 101.72 203 THR A N 1
ATOM 1206 C CA . THR A 1 203 ? -24.630 13.697 55.309 1.00 102.63 203 THR A CA 1
ATOM 1207 C C . THR A 1 203 ? -23.697 14.365 54.298 1.00 100.56 203 THR A C 1
ATOM 1208 O O . THR A 1 203 ? -24.113 15.317 53.625 1.00 95.51 203 THR A O 1
ATOM 1212 N N . GLY A 1 204 ? -22.474 13.818 54.168 1.00 98.48 204 GLY A N 1
ATOM 1213 C CA . GLY A 1 204 ? -21.414 14.353 53.292 1.00 99.08 204 GLY A CA 1
ATOM 1214 C C . GLY A 1 204 ? -21.347 13.754 51.894 1.00 99.82 204 GLY A C 1
ATOM 1215 O O . GLY A 1 204 ? -22.308 13.140 51.449 1.00 103.61 204 GLY A O 1
ATOM 1216 N N . THR A 1 205 ? -20.235 13.947 51.172 1.00 100.10 205 THR A N 1
ATOM 1217 C CA . THR A 1 205 ? -20.145 13.495 49.754 1.00 98.03 205 THR A CA 1
ATOM 1218 C C . THR A 1 205 ? -19.108 12.390 49.524 1.00 98.51 205 THR A C 1
ATOM 1219 O O . THR A 1 205 ? -18.581 12.196 48.429 1.00 100.86 205 THR A O 1
ATOM 1223 N N . ALA A 1 206 ? -18.849 11.636 50.569 1.00 98.81 206 ALA A N 1
ATOM 1224 C CA . ALA A 1 206 ? -17.841 10.601 50.530 1.00 98.18 206 ALA A CA 1
ATOM 1225 C C . ALA A 1 206 ? -18.261 9.390 49.705 1.00 94.89 206 ALA A C 1
ATOM 1226 O O . ALA A 1 206 ? -19.402 8.955 49.791 1.00 94.81 206 ALA A O 1
ATOM 1228 N N . SER A 1 207 ? -17.324 8.847 48.930 1.00 92.48 207 SER A N 1
ATOM 1229 C CA . SER A 1 207 ? -17.534 7.598 48.178 1.00 92.37 207 SER A CA 1
ATOM 1230 C C . SER A 1 207 ? -16.321 6.691 48.361 1.00 88.75 207 SER A C 1
ATOM 1231 O O . SER A 1 207 ? -15.254 7.172 48.715 1.00 86.12 207 SER A O 1
ATOM 1234 N N . VAL A 1 208 ? -16.469 5.389 48.127 1.00 87.04 208 VAL A N 1
ATOM 1235 C CA . VAL A 1 208 ? -15.356 4.447 48.361 1.00 88.21 208 VAL A CA 1
ATOM 1236 C C . VAL A 1 208 ? -15.121 3.472 47.204 1.00 86.00 208 VAL A C 1
ATOM 1237 O O . VAL A 1 208 ? -16.068 2.894 46.664 1.00 90.43 208 VAL A O 1
ATOM 1241 N N . SER A 1 209 ? -13.858 3.266 46.849 1.00 83.64 209 SER A N 1
ATOM 1242 C CA . SER A 1 209 ? -13.516 2.361 45.764 1.00 83.97 209 SER A CA 1
ATOM 1243 C C . SER A 1 209 ? -13.885 0.928 46.180 1.00 84.26 209 SER A C 1
ATOM 1244 O O . SER A 1 209 ? -14.271 0.711 47.309 1.00 85.61 209 SER A O 1
ATOM 1247 N N . SER A 1 210 ? -13.800 -0.042 45.271 1.00 84.04 210 SER A N 1
ATOM 1248 C CA . SER A 1 210 ? -14.032 -1.440 45.629 1.00 80.71 210 SER A CA 1
ATOM 1249 C C . SER A 1 210 ? -12.816 -1.984 46.394 1.00 81.79 210 SER A C 1
ATOM 1250 O O . SER A 1 210 ? -12.941 -2.966 47.183 1.00 78.77 210 SER A O 1
ATOM 1253 N N . GLY A 1 211 ? -11.654 -1.343 46.165 1.00 79.37 211 GLY A N 1
ATOM 1254 C CA . GLY A 1 211 ? -10.412 -1.706 46.845 1.00 77.83 211 GLY A CA 1
ATOM 1255 C C . GLY A 1 211 ? -10.020 -3.157 46.621 1.00 78.00 211 GLY A C 1
ATOM 1256 O O . GLY A 1 211 ? -10.670 -3.867 45.855 1.00 82.14 211 GLY A O 1
ATOM 1257 N N . SER A 1 212 ? -8.951 -3.614 47.269 1.00 77.42 212 SER A N 1
ATOM 1258 C CA . SER A 1 212 ? -8.530 -5.015 47.149 1.00 78.34 212 SER A CA 1
ATOM 1259 C C . SER A 1 212 ? -7.660 -5.482 48.332 1.00 78.25 212 SER A C 1
ATOM 1260 O O . SER A 1 212 ? -7.133 -4.679 49.079 1.00 75.00 212 SER A O 1
ATOM 1263 N N . VAL A 1 213 ? -7.490 -6.796 48.451 1.00 79.14 213 VAL A N 1
ATOM 1264 C CA . VAL A 1 213 ? -6.501 -7.380 49.335 1.00 78.99 213 VAL A CA 1
ATOM 1265 C C . VAL A 1 213 ? -5.125 -7.310 48.665 1.00 82.06 213 VAL A C 1
ATOM 1266 O O . VAL A 1 213 ? -4.924 -7.914 47.587 1.00 84.66 213 VAL A O 1
ATOM 1270 N N . THR A 1 214 ? -4.199 -6.586 49.305 1.00 81.68 214 THR A N 1
ATOM 1271 C CA . THR A 1 214 ? -2.852 -6.380 48.790 1.00 82.49 214 THR A CA 1
ATOM 1272 C C . THR A 1 214 ? -1.845 -7.204 49.557 1.00 84.51 214 THR A C 1
ATOM 1273 O O . THR A 1 214 ? -0.769 -7.480 49.043 1.00 91.67 214 THR A O 1
ATOM 1277 N N . ASN A 1 215 ? -2.152 -7.580 50.795 1.00 82.65 215 ASN A N 1
ATOM 1278 C CA . ASN A 1 215 ? -1.256 -8.452 51.518 1.00 79.26 215 ASN A CA 1
ATOM 1279 C C . ASN A 1 215 ? -1.995 -9.637 52.183 1.00 78.29 215 ASN A C 1
ATOM 1280 O O . ASN A 1 215 ? -2.491 -9.556 53.293 1.00 74.73 215 ASN A O 1
ATOM 1285 N N . GLU A 1 216 ? -2.022 -10.756 51.475 1.00 79.34 216 GLU A N 1
ATOM 1286 C CA . GLU A 1 216 ? -2.750 -11.945 51.897 1.00 80.23 216 GLU A CA 1
ATOM 1287 C C . GLU A 1 216 ? -2.390 -12.437 53.299 1.00 84.20 216 GLU A C 1
ATOM 1288 O O . GLU A 1 216 ? -3.263 -12.954 54.029 1.00 91.17 216 GLU A O 1
ATOM 1294 N N . ALA A 1 217 ? -1.130 -12.289 53.696 1.00 84.14 217 ALA A N 1
ATOM 1295 C CA . ALA A 1 217 ? -0.725 -12.714 55.047 1.00 83.83 217 ALA A CA 1
ATOM 1296 C C . ALA A 1 217 ? -1.243 -11.770 56.111 1.00 81.65 217 ALA A C 1
ATOM 1297 O O . ALA A 1 217 ? -1.581 -12.218 57.189 1.00 79.28 217 ALA A O 1
ATOM 1299 N N . ALA A 1 218 ? -1.288 -10.471 55.821 1.00 79.85 218 ALA A N 1
ATOM 1300 C CA . ALA A 1 218 ? -1.793 -9.519 56.811 1.00 80.24 218 ALA A CA 1
ATOM 1301 C C . ALA A 1 218 ? -3.344 -9.522 56.932 1.00 82.60 218 ALA A C 1
ATOM 1302 O O . ALA A 1 218 ? -3.884 -8.851 57.802 1.00 84.19 218 ALA A O 1
ATOM 1304 N N . PHE A 1 219 ? -4.030 -10.278 56.061 1.00 81.26 219 PHE A N 1
ATOM 1305 C CA . PHE A 1 219 ? -5.466 -10.201 55.876 1.00 79.25 219 PHE A CA 1
ATOM 1306 C C . PHE A 1 219 ? -6.208 -10.763 57.066 1.00 80.76 219 PHE A C 1
ATOM 1307 O O . PHE A 1 219 ? -5.835 -11.812 57.579 1.00 80.90 219 PHE A O 1
ATOM 1315 N N . VAL A 1 220 ? -7.265 -10.070 57.491 1.00 80.06 220 VAL A N 1
ATOM 1316 C CA . VAL A 1 220 ? -8.118 -10.565 58.571 1.00 81.30 220 VAL A CA 1
ATOM 1317 C C . VAL A 1 220 ? -9.609 -10.405 58.235 1.00 80.51 220 VAL A C 1
ATOM 1318 O O . VAL A 1 220 ? -10.135 -9.286 58.117 1.00 79.29 220 VAL A O 1
ATOM 1322 N N . PRO A 1 221 ? -10.302 -11.526 58.086 1.00 80.55 221 PRO A N 1
ATOM 1323 C CA . PRO A 1 221 ? -11.708 -11.312 57.812 1.00 81.33 221 PRO A CA 1
ATOM 1324 C C . PRO A 1 221 ? -12.416 -10.774 59.097 1.00 83.55 221 PRO A C 1
ATOM 1325 O O . PRO A 1 221 ? -12.179 -11.278 60.227 1.00 82.59 221 PRO A O 1
ATOM 1329 N N . ASP A 1 222 ? -13.243 -9.740 58.926 1.00 82.78 222 ASP A N 1
ATOM 1330 C CA . ASP A 1 222 ? -13.987 -9.145 60.034 1.00 82.24 222 ASP A CA 1
ATOM 1331 C C . ASP A 1 222 ? -15.098 -8.248 59.493 1.00 81.42 222 ASP A C 1
ATOM 1332 O O . ASP A 1 222 ? -15.142 -7.919 58.321 1.00 81.06 222 ASP A O 1
ATOM 1337 N N . ASN A 1 223 ? -16.007 -7.872 60.377 1.00 82.55 223 ASN A N 1
ATOM 1338 C CA . ASN A 1 223 ? -17.005 -6.841 60.113 1.00 80.37 223 ASN A CA 1
ATOM 1339 C C . ASN A 1 223 ? -16.482 -5.494 60.644 1.00 80.40 223 ASN A C 1
ATOM 1340 O O . ASN A 1 223 ? -16.348 -5.254 61.873 1.00 79.28 223 ASN A O 1
ATOM 1345 N N . TYR A 1 224 ? -16.192 -4.617 59.692 1.00 79.31 224 TYR A N 1
ATOM 1346 C CA . TYR A 1 224 ? -15.472 -3.387 59.969 1.00 78.90 224 TYR A CA 1
ATOM 1347 C C . TYR A 1 224 ? -16.411 -2.225 59.839 1.00 77.71 224 TYR A C 1
ATOM 1348 O O . TYR A 1 224 ? -17.331 -2.250 59.053 1.00 82.14 224 TYR A O 1
ATOM 1357 N N . THR A 1 225 ? -16.159 -1.196 60.612 1.00 78.51 225 THR A N 1
ATOM 1358 C CA . THR A 1 225 ? -16.904 0.015 60.507 1.00 78.73 225 THR A CA 1
ATOM 1359 C C . THR A 1 225 ? -15.909 1.163 60.398 1.00 79.61 225 THR A C 1
ATOM 1360 O O . THR A 1 225 ? -14.958 1.28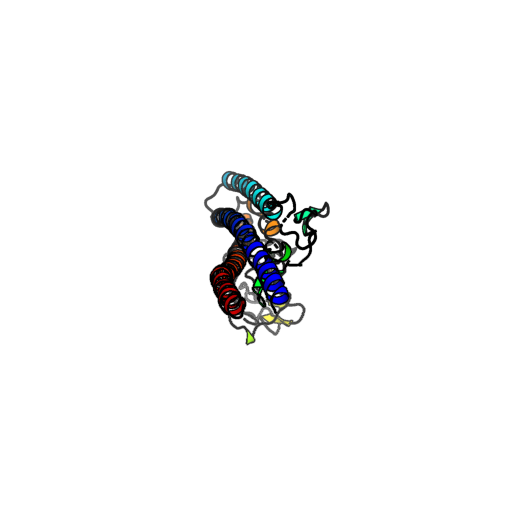6 61.186 1.00 80.38 225 THR A O 1
ATOM 1372 N N . THR A 1 227 ? -15.557 5.162 60.304 1.00 86.57 227 THR A N 1
ATOM 1373 C CA . THR A 1 227 ? -16.302 6.251 60.886 1.00 90.02 227 THR A CA 1
ATOM 1374 C C . THR A 1 227 ? -15.409 7.489 60.699 1.00 92.33 227 THR A C 1
ATOM 1375 O O . THR A 1 227 ? -14.220 7.480 61.081 1.00 94.02 227 THR A O 1
ATOM 1379 N N . PHE A 1 228 ? -15.953 8.523 60.056 1.00 91.47 228 PHE A N 1
ATOM 1380 C CA . PHE A 1 228 ? -15.253 9.814 59.936 1.00 93.41 228 PHE A CA 1
ATOM 1381 C C . PHE A 1 228 ? -15.611 10.748 61.102 1.00 96.76 228 PHE A C 1
ATOM 1382 O O . PHE A 1 228 ? -16.791 10.988 61.391 1.00 99.82 228 PHE A O 1
ATOM 1390 N N . ALA A 1 229 ? -14.613 11.274 61.798 1.00 99.35 229 ALA A N 1
ATOM 1391 C CA . ALA A 1 229 ? -14.912 12.244 62.855 1.00 103.51 229 ALA A CA 1
ATOM 1392 C C . ALA A 1 229 ? -13.732 13.185 63.148 1.00 104.84 229 ALA A C 1
ATOM 1393 O O . ALA A 1 229 ? -12.768 13.241 62.363 1.00 98.56 229 ALA A O 1
ATOM 1395 N N . LEU A 1 230 ? -13.817 13.902 64.283 1.00 112.15 230 LEU A N 1
ATOM 1396 C CA . LEU A 1 230 ? -12.991 15.106 64.551 1.00 111.91 230 LEU A CA 1
ATOM 1397 C C . LEU A 1 230 ? -11.817 14.977 65.521 1.00 108.94 230 LEU A C 1
ATOM 1398 O O . LEU A 1 230 ? -11.900 14.354 66.587 1.00 104.63 230 LEU A O 1
ATOM 1403 N N . ASN A 1 231 ? -10.717 15.585 65.090 1.00 112.47 231 ASN A N 1
ATOM 1404 C CA . ASN A 1 231 ? -9.588 15.943 65.946 1.00 115.12 231 ASN A CA 1
ATOM 1405 C C . ASN A 1 231 ? -10.041 16.882 67.045 1.00 120.85 231 ASN A C 1
ATOM 1406 O O . ASN A 1 231 ? -11.029 17.616 66.885 1.00 123.36 231 ASN A O 1
ATOM 1411 N N . SER A 1 232 ? -9.303 16.882 68.151 1.00 122.85 232 SER A N 1
ATOM 1412 C CA . SER A 1 232 ? -9.475 17.921 69.149 1.00 126.21 232 SER A CA 1
ATOM 1413 C C . SER A 1 232 ? -9.076 19.298 68.548 1.00 127.59 232 SER A C 1
ATOM 1414 O O . SER A 1 232 ? -9.636 20.329 68.935 1.00 126.69 232 SER A O 1
ATOM 1417 N N . GLN A 1 233 ? -8.144 19.288 67.584 1.00 126.87 233 GLN A N 1
ATOM 1418 C CA . GLN A 1 233 ? -7.840 20.442 66.686 1.00 127.14 233 GLN A CA 1
ATOM 1419 C C . GLN A 1 233 ? -8.999 20.892 65.759 1.00 128.51 233 GLN A C 1
ATOM 1420 O O . GLN A 1 233 ? -9.270 22.091 65.640 1.00 132.49 233 GLN A O 1
ATOM 1426 N N . GLY A 1 234 ? -9.663 19.948 65.089 1.00 121.50 234 GLY A N 1
ATOM 1427 C CA . GLY A 1 234 ? -10.810 20.279 64.257 1.00 118.59 234 GLY A CA 1
ATOM 1428 C C . GLY A 1 234 ? -10.756 19.597 62.916 1.00 116.02 234 GLY A C 1
ATOM 1429 O O . GLY A 1 234 ? -11.767 19.485 62.235 1.00 110.57 234 GLY A O 1
ATOM 1430 N N . ASN A 1 235 ? -9.561 19.160 62.537 1.00 119.27 235 ASN A N 1
ATOM 1431 C CA . ASN A 1 235 ? -9.367 18.298 61.358 1.00 124.73 235 ASN A CA 1
ATOM 1432 C C . ASN A 1 235 ? -10.224 16.991 61.292 1.00 125.30 235 ASN A C 1
ATOM 1433 O O . ASN A 1 235 ? -10.335 16.233 62.275 1.00 121.71 235 ASN A O 1
ATOM 1438 N N . LEU A 1 236 ? -10.802 16.732 60.113 1.00 121.74 236 LEU A N 1
ATOM 1439 C CA . LEU A 1 236 ? -11.510 15.480 59.852 1.00 117.21 236 LEU A CA 1
ATOM 1440 C C . LEU A 1 236 ? -10.530 14.316 59.879 1.00 115.78 236 LEU A C 1
ATOM 1441 O O . LEU A 1 236 ? -9.372 14.452 59.445 1.00 117.88 236 LEU A O 1
ATOM 1446 N N . VAL A 1 237 ? -10.998 13.167 60.359 1.00 108.99 237 VAL A N 1
ATOM 1447 C CA . VAL A 1 237 ? -10.099 12.061 60.658 1.00 105.32 237 VAL A CA 1
ATOM 1448 C C . VAL A 1 237 ? -10.823 10.736 60.388 1.00 99.15 237 VAL A C 1
ATOM 1449 O O . VAL A 1 237 ? -12.046 10.687 60.359 1.00 98.08 237 VAL A O 1
ATOM 1453 N N . VAL A 1 238 ? -10.064 9.670 60.159 1.00 95.74 238 VAL A N 1
ATOM 1454 C CA . VAL A 1 238 ? -10.630 8.397 59.686 1.00 94.31 238 VAL A CA 1
ATOM 1455 C C . VAL A 1 238 ? -10.363 7.289 60.679 1.00 90.89 238 VAL A C 1
ATOM 1456 O O . VAL A 1 238 ? -9.192 7.022 61.043 1.00 86.68 238 VAL A O 1
ATOM 1468 N N . VAL A 1 240 ? -11.270 3.212 62.011 1.00 84.88 240 VAL A N 1
ATOM 1469 C CA . VAL A 1 240 ? -11.770 1.894 61.669 1.00 85.25 240 VAL A CA 1
ATOM 1470 C C . VAL A 1 240 ? -11.641 0.959 62.848 1.00 83.17 240 VAL A C 1
ATOM 1471 O O . VAL A 1 240 ? -10.597 0.892 63.518 1.00 83.08 240 VAL A O 1
ATOM 1475 N N . SER A 1 241 ? -12.711 0.233 63.092 1.00 82.89 241 SER A N 1
ATOM 1476 C CA . SER A 1 241 ? -12.690 -0.779 64.116 1.00 84.29 241 SER A CA 1
ATOM 1477 C C . SER A 1 241 ? -13.581 -1.885 63.614 1.00 82.69 241 SER A C 1
ATOM 1478 O O . SER A 1 241 ? -14.134 -1.780 62.533 1.00 78.01 241 SER A O 1
ATOM 1481 N N . GLY A 1 242 ? -13.735 -2.938 64.403 1.00 83.73 242 GLY A N 1
ATOM 1482 C CA . GLY A 1 242 ? -14.388 -4.128 63.903 1.00 83.58 242 GLY A CA 1
ATOM 1483 C C . GLY A 1 242 ? -14.751 -5.047 65.035 1.00 83.11 242 GLY A C 1
ATOM 1484 O O . GLY A 1 242 ? -14.130 -5.023 66.088 1.00 82.83 242 GLY A O 1
ATOM 1485 N N . THR A 1 243 ? -15.757 -5.866 64.794 1.00 83.00 243 THR A N 1
ATOM 1486 C CA . THR A 1 243 ? -16.334 -6.657 65.821 1.00 85.46 243 THR A CA 1
ATOM 1487 C C . THR A 1 243 ? -15.261 -7.432 66.529 1.00 89.22 243 THR A C 1
ATOM 1488 O O . THR A 1 243 ? -15.147 -7.318 67.734 1.00 93.94 243 THR A O 1
ATOM 1492 N N . LEU A 1 244 ? -14.465 -8.209 65.794 1.00 91.17 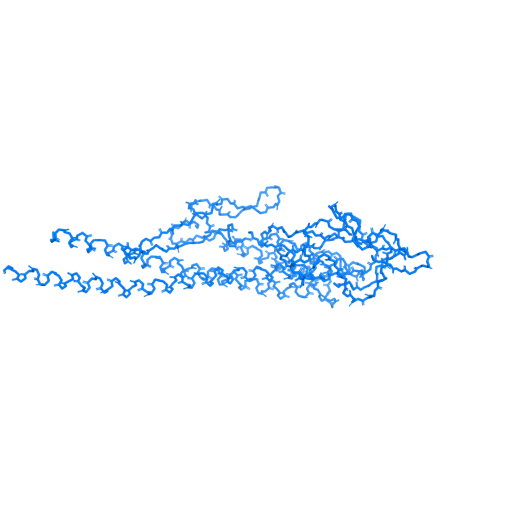244 LEU A N 1
ATOM 1493 C CA . LEU A 1 244 ? -13.471 -9.108 66.410 1.00 89.59 244 LEU A CA 1
ATOM 1494 C C . LEU A 1 244 ? -12.176 -8.411 66.732 1.00 87.28 244 LEU A C 1
ATOM 1495 O O . LEU A 1 244 ? -11.456 -8.855 67.595 1.00 89.14 244 LEU A O 1
ATOM 1500 N N . SER A 1 245 ? -11.875 -7.322 66.039 1.00 87.47 245 SER A N 1
ATOM 1501 C CA . SER A 1 245 ? -10.536 -6.730 66.062 1.00 85.06 245 SER A CA 1
ATOM 1502 C C . SER A 1 245 ? -10.462 -5.581 67.016 1.00 85.79 245 SER A C 1
ATOM 1503 O O . SER A 1 245 ? -9.385 -5.037 67.241 1.00 86.75 245 SER A O 1
ATOM 1506 N N . GLY A 1 246 ? -11.601 -5.188 67.571 1.00 86.89 246 GLY A N 1
ATOM 1507 C CA . GLY A 1 246 ? -11.643 -3.955 68.328 1.00 87.80 246 GLY A CA 1
ATOM 1508 C C . GLY A 1 246 ? -11.126 -2.914 67.368 1.00 88.05 246 GLY A C 1
ATOM 1509 O O . GLY A 1 246 ? -11.354 -3.022 66.162 1.00 85.57 246 GLY A O 1
ATOM 1510 N N . ASN A 1 247 ? -10.411 -1.924 67.892 1.00 91.57 247 ASN A N 1
ATOM 1511 C CA . ASN A 1 247 ? -9.905 -0.814 67.064 1.00 93.62 247 ASN A CA 1
ATOM 1512 C C . ASN A 1 247 ? -8.664 -1.218 66.291 1.00 94.13 247 ASN A C 1
ATOM 1513 O O . ASN A 1 247 ? -7.730 -1.802 66.863 1.00 91.15 247 ASN A O 1
ATOM 1518 N N . VAL A 1 248 ? -8.634 -0.866 65.009 1.00 93.25 248 VAL A N 1
ATOM 1519 C CA . VAL A 1 248 ? -7.448 -1.131 64.214 1.00 94.12 248 VAL A CA 1
ATOM 1520 C C . VAL A 1 248 ? -6.808 0.178 63.780 1.00 90.06 248 VAL A C 1
ATOM 1521 O O . VAL A 1 248 ? -5.602 0.291 63.910 1.00 86.31 248 VAL A O 1
ATOM 1525 N N . ILE A 1 249 ? -7.599 1.156 63.322 1.00 88.13 249 ILE A N 1
ATOM 1526 C CA . ILE A 1 249 ? -7.085 2.503 63.032 1.00 88.66 249 ILE A CA 1
ATOM 1527 C C . ILE A 1 249 ? -7.825 3.492 63.845 1.00 87.90 249 ILE A C 1
ATOM 1528 O O . ILE A 1 249 ? -8.938 3.831 63.481 1.00 90.75 249 ILE A O 1
ATOM 1533 N N . PRO A 1 250 ? -7.238 3.987 64.916 1.00 89.46 250 PRO A N 1
ATOM 1534 C CA . PRO A 1 250 ? -5.929 3.566 65.407 1.00 92.63 250 PRO A CA 1
ATOM 1535 C C . PRO A 1 250 ? -6.135 2.550 66.502 1.00 95.01 250 PRO A C 1
ATOM 1536 O O . PRO A 1 250 ? -7.271 2.403 66.952 1.00 101.20 250 PRO A O 1
ATOM 1540 N N . PRO A 1 251 ? -5.071 1.848 66.939 1.00 94.63 251 PRO A N 1
ATOM 1541 C CA . PRO A 1 251 ? -5.266 0.830 68.000 1.00 96.96 251 PRO A CA 1
ATOM 1542 C C . PRO A 1 251 ? -5.878 1.386 69.278 1.00 97.25 251 PRO A C 1
ATOM 1543 O O . PRO A 1 251 ? -6.618 0.676 69.968 1.00 96.88 251 PRO A O 1
ATOM 1547 N N . SER A 1 252 ? -5.573 2.648 69.584 1.00 98.99 252 SER A N 1
ATOM 1548 C CA . SER A 1 252 ? -6.063 3.265 70.811 1.00 98.93 252 SER A CA 1
ATOM 1549 C C . SER A 1 252 ? -7.533 3.677 70.685 1.00 99.69 252 SER A C 1
ATOM 1550 O O . SER A 1 252 ? -8.231 3.804 71.688 1.00 103.88 252 SER A O 1
ATOM 1553 N N . GLY A 1 253 ? -8.014 3.877 69.466 1.00 96.89 253 GLY A N 1
ATOM 1554 C CA . GLY A 1 253 ? -9.386 4.346 69.259 1.00 97.56 253 GLY A CA 1
ATOM 1555 C C . GLY A 1 253 ? -9.594 5.832 69.534 1.00 99.39 253 GLY A C 1
ATOM 1556 O O . GLY A 1 253 ? -10.703 6.346 69.372 1.00 98.06 253 GLY A O 1
ATOM 1557 N N . LEU A 1 254 ? -8.529 6.522 69.952 1.00 102.40 254 LEU A N 1
ATOM 1558 C CA . LEU A 1 254 ? -8.585 7.955 70.272 1.00 103.88 254 LEU A CA 1
ATOM 1559 C C . LEU A 1 254 ? -8.575 8.790 69.004 1.00 105.02 254 LEU A C 1
ATOM 1560 O O . LEU A 1 254 ? -7.723 8.583 68.142 1.00 107.33 254 LEU A O 1
ATOM 1565 N N . PRO A 1 255 ? -9.524 9.729 68.864 1.00 103.71 255 PRO A N 1
ATOM 1566 C CA . PRO A 1 255 ? -9.439 10.528 67.634 1.00 102.78 255 PRO A CA 1
ATOM 1567 C C . PRO A 1 255 ? -8.059 11.179 67.405 1.00 101.75 255 PRO A C 1
ATOM 1568 O O . PRO A 1 255 ? -7.572 11.241 66.283 1.00 96.20 255 PRO A O 1
ATOM 1572 N N . ASP A 1 256 ? -7.416 11.617 68.470 1.00 107.29 256 ASP A N 1
ATOM 1573 C CA . ASP A 1 256 ? -6.179 12.369 68.338 1.00 111.49 256 ASP A CA 1
ATOM 1574 C C . ASP A 1 256 ? -4.931 11.539 68.016 1.00 112.25 256 ASP A C 1
ATOM 1575 O O . ASP A 1 256 ? -3.907 12.100 67.604 1.00 120.23 256 ASP A O 1
ATOM 1580 N N . ASP A 1 257 ? -5.001 10.221 68.183 1.00 111.47 257 ASP A N 1
ATOM 1581 C CA . ASP A 1 257 ? -3.925 9.332 67.707 1.00 109.20 257 ASP A CA 1
ATOM 1582 C C . ASP A 1 257 ? -4.204 8.901 66.250 1.00 105.86 257 ASP A C 1
ATOM 1583 O O . ASP A 1 257 ? -3.509 8.057 65.687 1.00 104.47 257 ASP A O 1
ATOM 1588 N N . ALA A 1 258 ? -5.205 9.511 65.628 1.00 104.48 258 ALA A N 1
ATOM 1589 C CA . ALA A 1 258 ? -5.744 8.984 64.378 1.00 107.13 258 ALA A CA 1
ATOM 1590 C C . ALA A 1 258 ? -5.131 9.599 63.104 1.00 108.36 258 ALA A C 1
ATOM 1591 O O . ALA A 1 258 ? -4.790 10.790 63.083 1.00 111.20 258 ALA A O 1
ATOM 1593 N N . PRO A 1 259 ? -4.988 8.789 62.032 1.00 106.46 259 PRO A N 1
ATOM 1594 C CA . PRO A 1 259 ? -4.631 9.381 60.718 1.00 104.86 259 PRO A CA 1
ATOM 1595 C C . PRO A 1 259 ? -5.720 10.299 60.167 1.00 100.05 259 PRO A C 1
ATOM 1596 O O . PRO A 1 259 ? -6.900 10.011 60.317 1.00 97.69 259 PRO A O 1
ATOM 1600 N N . LEU A 1 260 ? -5.317 11.377 59.507 1.00 100.51 260 LEU A N 1
ATOM 1601 C CA . LEU A 1 260 ? -6.274 12.341 58.960 1.00 101.99 260 LEU A CA 1
ATOM 1602 C C . LEU A 1 260 ? -6.626 11.962 57.501 1.00 99.56 260 LEU A C 1
ATOM 1603 O O . LEU A 1 260 ? -5.892 11.234 56.836 1.00 93.00 260 LEU A O 1
ATOM 1608 N N . TYR A 1 261 ? -7.770 12.452 57.037 1.00 100.68 261 TYR A N 1
ATOM 1609 C CA . TYR A 1 261 ? -8.363 12.055 55.764 1.00 102.16 261 TYR A CA 1
ATOM 1610 C C . TYR A 1 261 ? -7.833 12.922 54.613 1.00 105.95 261 TYR A C 1
ATOM 1611 O O . TYR A 1 261 ? -8.231 14.090 54.493 1.00 110.46 261 TYR A O 1
ATOM 1620 N N . GLN A 1 262 ? -6.932 12.354 53.795 1.00 106.71 262 GLN A N 1
ATOM 1621 C CA . GLN A 1 262 ? -6.533 12.962 52.520 1.00 109.68 262 GLN A CA 1
ATOM 1622 C C . GLN A 1 262 ? -7.513 12.435 51.398 1.00 107.35 262 GLN A C 1
ATOM 1623 O O . GLN A 1 262 ? -7.639 11.233 51.141 1.00 101.72 262 GLN A O 1
ATOM 1629 N N . GLU A 1 263 ? -8.268 13.355 50.800 1.00 106.70 263 GLU A N 1
ATOM 1630 C CA . GLU A 1 263 ? -9.063 13.058 49.611 1.00 104.28 263 GLU A CA 1
ATOM 1631 C C . GLU A 1 263 ? -8.312 12.163 48.606 1.00 98.21 263 GLU A C 1
ATOM 1632 O O . GLU A 1 263 ? -7.167 12.413 48.259 1.00 92.29 263 GLU A O 1
ATOM 1638 N N . GLY A 1 264 ? -8.976 11.108 48.159 1.00 98.49 264 GLY A N 1
ATOM 1639 C CA . GLY A 1 264 ? -8.428 10.183 47.160 1.00 100.90 264 GLY A CA 1
ATOM 1640 C C . GLY A 1 264 ? -7.145 9.481 47.583 1.00 101.46 264 GLY A C 1
ATOM 1641 O O . GLY A 1 264 ? -6.322 9.091 46.730 1.00 94.31 264 GLY A O 1
ATOM 1642 N N . SER A 1 265 ? -6.989 9.322 48.907 1.00 105.89 265 SER A N 1
ATOM 1643 C CA . SER A 1 265 ? -5.818 8.669 49.526 1.00 103.37 265 SER A CA 1
ATOM 1644 C C . SER A 1 265 ? -6.134 7.250 49.987 1.00 99.28 265 SER A C 1
ATOM 1645 O O . SER A 1 265 ? -7.262 6.950 50.431 1.00 98.13 265 SER A O 1
ATOM 1648 N N . ALA A 1 266 ? -5.116 6.395 49.874 1.00 97.91 266 ALA A N 1
ATOM 1649 C CA . ALA A 1 266 ? -5.229 4.951 50.169 1.00 98.68 266 ALA A CA 1
ATOM 1650 C C . ALA A 1 266 ? -5.162 4.650 51.681 1.00 93.96 266 ALA A C 1
ATOM 1651 O O . ALA A 1 266 ? -4.124 4.838 52.335 1.00 88.83 266 ALA A O 1
ATOM 1653 N N . ILE A 1 267 ? -6.310 4.199 52.191 1.00 89.22 267 ILE A N 1
ATOM 1654 C CA . ILE A 1 267 ? -6.492 3.778 53.555 1.00 86.66 267 ILE A CA 1
ATOM 1655 C C . ILE A 1 267 ? -6.271 2.282 53.587 1.00 84.86 267 ILE A C 1
ATOM 1656 O O . ILE A 1 267 ? -6.858 1.549 52.803 1.00 84.32 267 ILE A O 1
ATOM 1661 N N . GLY A 1 268 ? -5.411 1.824 54.486 1.00 83.02 268 GLY A N 1
ATOM 1662 C CA . GLY A 1 268 ? -5.094 0.414 54.548 1.00 78.98 268 GLY A CA 1
ATOM 1663 C C . GLY A 1 268 ? -5.098 -0.133 55.961 1.00 77.02 268 GLY A C 1
ATOM 1664 O O . GLY A 1 268 ? -4.581 0.505 56.914 1.00 76.64 268 GLY A O 1
ATOM 1665 N N . PHE A 1 269 ? -5.674 -1.325 56.070 1.00 73.32 269 PHE A N 1
ATOM 1666 C CA . PHE A 1 269 ? -5.685 -2.071 57.300 1.00 71.84 269 PHE A CA 1
ATOM 1667 C C . PHE A 1 269 ? -5.839 -3.569 57.048 1.00 71.62 269 PHE A C 1
ATOM 1668 O O . PHE A 1 269 ? -6.407 -4.016 56.052 1.00 70.74 269 PHE A O 1
ATOM 1676 N N . ASN A 1 270 ? -5.346 -4.337 58.007 1.00 74.41 270 ASN A N 1
ATOM 1677 C CA . ASN A 1 270 ? -5.352 -5.800 57.976 1.00 75.33 270 ASN A CA 1
ATOM 1678 C C . ASN A 1 270 ? -5.384 -6.362 56.557 1.00 75.40 270 ASN A C 1
ATOM 1679 O O . ASN A 1 270 ? -6.367 -6.954 56.124 1.00 77.02 270 ASN A O 1
ATOM 1684 N N . GLY A 1 271 ? -4.313 -6.124 55.832 1.00 76.41 271 GLY A N 1
ATOM 1685 C CA . GLY A 1 271 ? -4.178 -6.645 54.482 1.00 77.68 271 GLY A CA 1
ATOM 1686 C C . GLY A 1 271 ? -4.996 -6.036 53.364 1.00 78.58 271 GLY A C 1
ATOM 1687 O O . GLY A 1 271 ? -4.896 -6.508 52.248 1.00 83.07 271 GLY A O 1
ATOM 1696 N N . GLU A 1 273 ? -6.633 -2.557 51.095 1.00 82.55 273 GLU A N 1
ATOM 1697 C CA . GLU A 1 273 ? -6.506 -1.129 50.740 1.00 86.23 273 GLU A CA 1
ATOM 1698 C C . GLU A 1 273 ? -7.783 -0.648 50.035 1.00 86.21 273 GLU A C 1
ATOM 1699 O O . GLU A 1 273 ? -8.444 -1.428 49.355 1.00 84.65 273 GLU A O 1
ATOM 1713 N N . VAL A 1 275 ? -9.884 3.458 48.703 1.00 89.10 275 VAL A N 1
ATOM 1714 C CA . VAL A 1 275 ? -9.648 4.890 48.505 1.00 88.42 275 VAL A CA 1
ATOM 1715 C C . VAL A 1 275 ? -10.940 5.665 48.616 1.00 87.23 275 VAL A C 1
ATOM 1716 O O . VAL A 1 275 ? -11.908 5.340 47.923 1.00 90.69 275 VAL A O 1
ATOM 1720 N N . VAL A 1 276 ? -10.922 6.704 49.459 1.00 85.11 276 VAL A N 1
ATOM 1721 C CA . VAL A 1 276 ? -12.098 7.524 49.766 1.00 84.20 276 VAL A CA 1
ATOM 1722 C C . VAL A 1 276 ? -12.119 8.863 49.011 1.00 83.25 276 VAL A C 1
ATOM 1723 O O . VAL A 1 276 ? -11.168 9.566 49.040 1.00 84.23 276 VAL A O 1
ATOM 1727 N N . SER A 1 277 ? -13.188 9.199 48.300 1.00 85.44 277 SER A N 1
ATOM 1728 C CA . SER A 1 277 ? -13.212 10.423 47.490 1.00 87.90 277 SER A CA 1
ATOM 1729 C C . SER A 1 277 ? -14.335 11.302 48.014 1.00 91.06 277 SER A C 1
ATOM 1730 O O . SER A 1 277 ? -15.252 10.793 48.659 1.00 95.06 277 SER A O 1
ATOM 1733 N N . GLY A 1 278 ? -14.288 12.605 47.735 1.00 90.17 278 GLY A N 1
ATOM 1734 C CA . GLY A 1 278 ? -15.372 13.488 48.144 1.00 90.74 278 GLY A CA 1
ATOM 1735 C C . GLY A 1 278 ? -15.066 14.063 49.508 1.00 93.02 278 GLY A C 1
ATOM 1736 O O . GLY A 1 278 ? -13.984 13.833 50.038 1.00 92.03 278 GLY A O 1
ATOM 1737 N N . LEU A 1 279 ? -16.004 14.820 50.075 1.00 94.87 279 LEU A N 1
ATOM 1738 C CA . LEU A 1 279 ? -15.785 15.452 51.377 1.00 95.41 279 LEU A CA 1
ATOM 1739 C C . LEU A 1 279 ? -16.875 15.003 52.350 1.00 93.10 279 LEU A C 1
ATOM 1740 O O . LEU A 1 279 ? -17.991 15.488 52.324 1.00 94.96 279 LEU A O 1
ATOM 1743 N N . PRO A 1 280 ? -16.568 14.027 53.192 1.00 90.98 280 PRO A N 1
ATOM 1744 C CA . PRO A 1 280 ? -17.543 13.635 54.189 1.00 93.01 280 PRO A CA 1
ATOM 1745 C C . PRO A 1 280 ? -17.698 14.664 55.301 1.00 97.28 280 PRO A C 1
ATOM 1746 O O . PRO A 1 280 ? -16.886 15.583 55.411 1.00 96.17 280 PRO A O 1
ATOM 1750 N N . LYS A 1 281 ? -18.748 14.487 56.105 1.00 103.49 281 LYS A N 1
ATOM 1751 C CA . LYS A 1 281 ? -18.962 15.216 57.366 1.00 108.29 281 LYS A CA 1
ATOM 1752 C C . LYS A 1 281 ? -18.694 14.239 58.509 1.00 110.14 281 LYS A C 1
ATOM 1753 O O . LYS A 1 281 ? -18.760 13.030 58.298 1.00 113.34 281 LYS A O 1
ATOM 1759 N N . ALA A 1 282 ? -18.425 14.740 59.716 1.00 110.61 282 ALA A N 1
ATOM 1760 C CA . ALA A 1 282 ? -18.241 13.842 60.867 1.00 109.46 282 ALA A CA 1
ATOM 1761 C C . ALA A 1 282 ? -19.486 12.982 61.053 1.00 110.14 282 ALA A C 1
ATOM 1762 O O . ALA A 1 282 ? -20.610 13.438 60.784 1.00 109.75 282 ALA A O 1
ATOM 1764 N N . GLY A 1 283 ? -19.279 11.734 61.476 1.00 108.17 283 GLY A N 1
ATOM 1765 C CA . GLY A 1 283 ? -20.383 10.813 61.752 1.00 108.21 283 GLY A CA 1
ATOM 1766 C C . GLY A 1 283 ? -20.801 9.941 60.580 1.00 108.15 283 GLY A C 1
ATOM 1767 O O . GLY A 1 283 ? -21.410 8.875 60.761 1.00 110.34 283 GLY A O 1
ATOM 1768 N N . ASP A 1 284 ? -20.502 10.397 59.369 1.00 106.75 284 ASP A N 1
ATOM 1769 C CA . ASP A 1 284 ? -20.690 9.560 58.194 1.00 104.23 284 ASP A CA 1
ATOM 1770 C C . ASP A 1 284 ? -19.945 8.256 58.430 1.00 100.57 284 ASP A C 1
ATOM 1771 O O . ASP A 1 284 ? -18.914 8.221 59.121 1.00 97.96 284 ASP A O 1
ATOM 1776 N N . SER A 1 285 ? -20.480 7.171 57.888 1.00 97.71 285 SER A N 1
ATOM 1777 C CA . SER A 1 285 ? -19.864 5.873 58.106 1.00 94.91 285 SER A CA 1
ATOM 1778 C C . SER A 1 285 ? -20.099 4.942 56.934 1.00 92.52 285 SER A C 1
ATOM 1779 O O . SER A 1 285 ? -21.103 5.063 56.202 1.00 93.16 285 SER A O 1
ATOM 1782 N N . PHE A 1 286 ? -19.151 4.023 56.772 1.00 89.02 286 PHE A N 1
ATOM 1783 C CA . PHE A 1 286 ? -19.294 2.899 55.863 1.00 88.00 286 PHE A CA 1
ATOM 1784 C C . PHE A 1 286 ? -19.009 1.568 56.578 1.00 88.41 286 PHE A C 1
ATOM 1785 O O . PHE A 1 286 ? -18.265 1.495 57.559 1.00 87.29 286 PHE A O 1
ATOM 1793 N N . SER A 1 287 ? -19.622 0.506 56.085 1.00 90.88 287 SER A N 1
ATOM 1794 C CA . SER A 1 287 ? -19.425 -0.817 56.668 1.00 91.25 287 SER A CA 1
ATOM 1795 C C . SER A 1 287 ? -18.621 -1.685 55.710 1.00 91.55 287 SER A C 1
ATOM 1796 O O . SER A 1 287 ? -18.786 -1.582 54.489 1.00 94.87 287 SER A O 1
ATOM 1799 N N . ILE A 1 288 ? -17.745 -2.533 56.246 1.00 87.50 288 ILE A N 1
ATOM 1800 C CA . ILE A 1 288 ? -16.876 -3.361 55.389 1.00 85.08 288 ILE A CA 1
ATOM 1801 C C . ILE A 1 288 ? -16.765 -4.815 55.883 1.00 85.53 288 ILE A C 1
ATOM 1802 O O . ILE A 1 288 ? -16.308 -5.094 57.003 1.00 87.71 288 ILE A O 1
ATOM 1807 N N . SER A 1 289 ? -17.123 -5.747 55.019 1.00 83.79 289 SER A N 1
ATOM 1808 C CA . SER A 1 289 ? -17.542 -7.048 55.481 1.00 84.42 289 SER A CA 1
ATOM 1809 C C . SER A 1 289 ? -17.089 -8.142 54.536 1.00 84.71 289 SER A C 1
ATOM 1810 O O . SER A 1 289 ? -17.013 -7.932 53.326 1.00 84.05 289 SER A O 1
ATOM 1813 N N . PRO A 1 290 ? -16.798 -9.328 55.072 1.00 84.84 290 PRO A N 1
ATOM 1814 C CA . PRO A 1 290 ? -16.399 -10.425 54.187 1.00 85.44 290 PRO A CA 1
ATOM 1815 C C . PRO A 1 290 ? -17.340 -10.627 53.005 1.00 84.41 290 PRO A C 1
ATOM 1816 O O . PRO A 1 290 ? -18.515 -10.327 53.074 1.00 81.46 290 PRO A O 1
ATOM 1820 N N . ALA A 1 291 ? -16.815 -11.148 51.919 1.00 84.62 291 ALA A N 1
ATOM 1821 C CA . ALA A 1 291 ? -17.648 -11.377 50.784 1.00 84.67 291 ALA A CA 1
ATOM 1822 C C . ALA A 1 291 ? -18.637 -12.472 51.063 1.00 86.54 291 ALA A C 1
ATOM 1823 O O . ALA A 1 291 ? -18.389 -13.393 51.834 1.00 87.28 291 ALA A O 1
ATOM 1825 N N . LYS A 1 292 ? -19.750 -12.377 50.363 1.00 90.15 292 LYS A N 1
ATOM 1826 C CA . LYS A 1 292 ? -20.915 -13.171 50.642 1.00 92.77 292 LYS A CA 1
ATOM 1827 C C . LYS A 1 292 ? -21.396 -13.725 49.322 1.00 89.07 292 LYS A C 1
ATOM 1828 O O . LYS A 1 292 ? -21.434 -12.990 48.348 1.00 89.55 292 LYS A O 1
ATOM 1834 N N . ASN A 1 293 ? -21.753 -14.999 49.253 1.00 85.55 293 ASN A N 1
ATOM 1835 C CA . ASN A 1 293 ? -22.303 -15.488 47.992 1.00 87.05 293 ASN A CA 1
ATOM 1836 C C . ASN A 1 293 ? -23.578 -14.724 47.637 1.00 86.99 293 ASN A C 1
ATOM 1837 O O . ASN A 1 293 ? -24.394 -14.423 48.499 1.00 86.49 293 ASN A O 1
ATOM 1842 N N . GLU A 1 294 ? -23.728 -14.382 46.363 1.00 85.54 294 GLU A N 1
ATOM 1843 C CA . GLU A 1 294 ? -24.882 -13.609 45.935 1.00 84.82 294 GLU A CA 1
ATOM 1844 C C . GLU A 1 294 ? -25.069 -13.767 44.425 1.00 82.36 294 GLU A C 1
ATOM 1845 O O . GLU A 1 294 ? -24.126 -13.498 43.658 1.00 80.67 294 GLU A O 1
ATOM 1851 N N . SER A 1 295 ? -26.282 -14.181 44.018 1.00 80.55 295 SER A N 1
ATOM 1852 C CA . SER A 1 295 ? -26.629 -14.464 42.594 1.00 80.73 295 SER A CA 1
ATOM 1853 C C . SER A 1 295 ? -26.414 -13.304 41.667 1.00 79.09 295 SER A C 1
ATOM 1854 O O . SER A 1 295 ? -26.492 -12.164 42.076 1.00 78.63 295 SER A O 1
ATOM 1857 N N . ILE A 1 296 ? -26.140 -13.587 40.4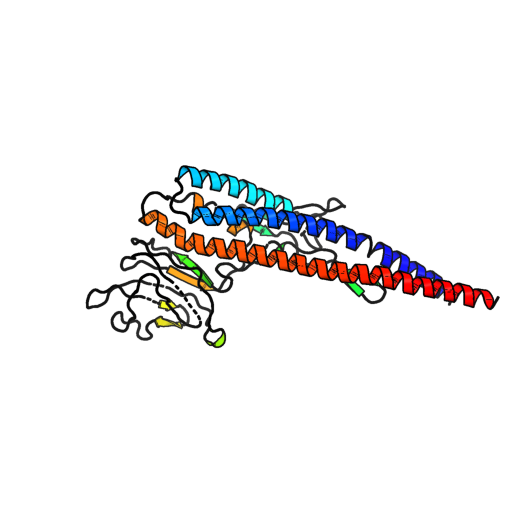09 1.00 80.56 296 ILE A N 1
ATOM 1858 C CA . ILE A 1 296 ? -26.064 -12.512 39.444 1.00 83.66 296 ILE A CA 1
ATOM 1859 C C . ILE A 1 296 ? -27.364 -11.772 39.523 1.00 82.71 296 ILE A C 1
ATOM 1860 O O . ILE A 1 296 ? -27.417 -10.564 39.408 1.00 84.05 296 ILE A O 1
ATOM 1865 N N . PHE A 1 297 ? -28.430 -12.524 39.705 1.00 83.28 297 PHE A N 1
ATOM 1866 C CA . PHE A 1 297 ? -29.751 -11.953 39.696 1.00 83.70 297 PHE A CA 1
ATOM 1867 C C . PHE A 1 297 ? -29.905 -10.810 40.683 1.00 86.31 297 PHE A C 1
ATOM 1868 O O . PHE A 1 297 ? -30.272 -9.715 40.274 1.00 90.18 297 PHE A O 1
ATOM 1876 N N . SER A 1 298 ? -29.616 -11.016 41.961 1.00 88.28 298 SER A N 1
ATOM 1877 C CA . SER A 1 298 ? -29.714 -9.884 42.876 1.00 90.47 298 SER A CA 1
ATOM 1878 C C . SER A 1 298 ? -28.709 -8.766 42.499 1.00 88.51 298 SER A C 1
ATOM 1879 O O . SER A 1 298 ? -29.041 -7.608 42.662 1.00 92.98 298 SER A O 1
ATOM 1882 N N . THR A 1 299 ? -27.538 -9.085 41.941 1.00 85.40 299 THR A N 1
ATOM 1883 C CA . THR A 1 299 ? -26.618 -8.037 41.442 1.00 82.88 299 THR A CA 1
ATOM 1884 C C . THR A 1 299 ? -27.342 -7.092 40.461 1.00 83.84 299 THR A C 1
ATOM 1885 O O . THR A 1 299 ? -27.233 -5.859 40.535 1.00 85.70 299 THR A O 1
ATOM 1889 N N . VAL A 1 300 ? -28.083 -7.672 39.539 1.00 84.15 300 VAL A N 1
ATOM 1890 C CA . VAL A 1 300 ? -28.834 -6.869 38.585 1.00 84.21 300 VAL A CA 1
ATOM 1891 C C . VAL A 1 300 ? -30.046 -6.160 39.215 1.00 83.57 300 VAL A C 1
ATOM 1892 O O . VAL A 1 300 ? -30.348 -5.022 38.832 1.00 84.89 300 VAL A O 1
ATOM 1896 N N A GLN A 1 301 ? -30.713 -6.834 40.157 0.60 83.36 301 GLN A N 1
ATOM 1897 N N B GLN A 1 301 ? -30.747 -6.804 40.154 0.40 82.02 301 GLN A N 1
ATOM 1898 C CA A GLN A 1 301 ? -31.806 -6.236 40.935 0.60 83.43 301 GLN A CA 1
ATOM 1899 C CA B GLN A 1 301 ? -31.853 -6.125 40.850 0.40 81.32 301 GLN A CA 1
ATOM 1900 C C A GLN A 1 301 ? -31.312 -4.989 41.607 0.60 84.12 301 GLN A C 1
ATOM 1901 C C B GLN A 1 301 ? -31.310 -4.942 41.607 0.40 82.75 301 GLN A C 1
ATOM 1902 O O A GLN A 1 301 ? -32.034 -3.999 41.701 0.60 85.50 301 GLN A O 1
ATOM 1903 O O B GLN A 1 301 ? -32.002 -3.939 41.767 0.40 84.04 301 GLN A O 1
ATOM 1914 N N . ARG A 1 302 ? -30.066 -5.066 42.065 1.00 83.72 302 ARG A N 1
ATOM 1915 C CA . ARG A 1 302 ? -29.386 -3.983 42.742 1.00 82.64 302 ARG A CA 1
ATOM 1916 C C . ARG A 1 302 ? -28.972 -2.851 41.807 1.00 84.11 302 ARG A C 1
ATOM 1917 O O . ARG A 1 302 ? -28.958 -1.687 42.222 1.00 86.30 302 ARG A O 1
ATOM 1933 N N . ILE A 1 304 ? -30.566 -1.965 39.262 1.00 84.29 304 ILE A N 1
ATOM 1934 C CA . ILE A 1 304 ? -31.886 -1.326 39.064 1.00 87.25 304 ILE A CA 1
ATOM 1935 C C . ILE A 1 304 ? -32.309 -0.433 40.266 1.00 89.53 304 ILE A C 1
ATOM 1936 O O . ILE A 1 304 ? -32.670 0.739 40.096 1.00 93.06 304 ILE A O 1
ATOM 1941 N N . ASN A 1 305 ? -32.285 -0.972 41.479 1.00 87.31 305 ASN A N 1
ATOM 1942 C CA . ASN A 1 305 ? -32.570 -0.141 42.632 1.00 87.21 305 ASN A CA 1
ATOM 1943 C C . ASN A 1 305 ? -31.729 1.122 42.575 1.00 89.21 305 ASN A C 1
ATOM 1944 O O . ASN A 1 305 ? -32.236 2.185 42.873 1.00 93.14 305 ASN A O 1
ATOM 1949 N N . ASN A 1 306 ? -30.463 1.011 42.173 1.00 89.09 306 ASN A N 1
ATOM 1950 C CA . ASN A 1 306 ? -29.528 2.138 42.206 1.00 88.93 306 ASN A CA 1
ATOM 1951 C C . ASN A 1 306 ? -29.784 3.171 41.102 1.00 90.52 306 ASN A C 1
ATOM 1952 O O . ASN A 1 306 ? -29.716 4.374 41.304 1.00 87.59 306 ASN A O 1
ATOM 1957 N N . LEU A 1 307 ? -30.063 2.696 39.906 1.00 91.83 307 LEU A N 1
ATOM 1958 C CA . LEU A 1 307 ? -30.389 3.604 38.833 1.00 93.25 307 LEU A CA 1
ATOM 1959 C C . LEU A 1 307 ? -31.626 4.437 39.135 1.00 93.99 307 LEU A C 1
ATOM 1960 O O . LEU A 1 307 ? -31.814 5.478 38.528 1.00 94.53 307 LEU A O 1
ATOM 1965 N N . ASN A 1 308 ? -32.466 3.950 40.049 1.00 95.53 308 ASN A N 1
ATOM 1966 C CA . ASN A 1 308 ? -33.710 4.621 40.461 1.00 96.58 308 ASN A CA 1
ATOM 1967 C C . ASN A 1 308 ? -33.570 5.530 41.688 1.00 98.27 308 ASN A C 1
ATOM 1968 O O . ASN A 1 308 ? -34.519 6.178 42.071 1.00 100.16 308 ASN A O 1
ATOM 1973 N N . LYS A 1 309 ? -32.406 5.585 42.315 1.00 103.36 309 LYS A N 1
ATOM 1974 C CA . LYS A 1 309 ? -32.238 6.450 43.475 1.00 109.68 309 LYS A CA 1
ATOM 1975 C C . LYS A 1 309 ? -32.310 7.892 43.015 1.00 111.33 309 LYS A C 1
ATOM 1976 O O . LYS A 1 309 ? -32.050 8.169 41.861 1.00 115.28 309 LYS A O 1
ATOM 1982 N N . PRO A 1 310 ? -32.643 8.817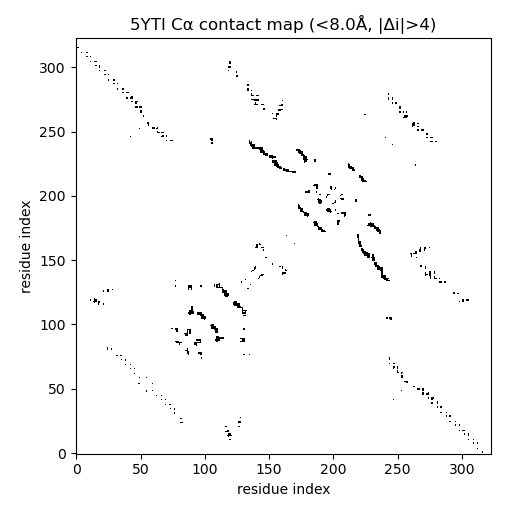 43.922 1.00 114.35 310 PRO A N 1
ATOM 1983 C CA . PRO A 1 310 ? -32.447 10.230 43.604 1.00 114.43 310 PRO A CA 1
ATOM 1984 C C . PRO A 1 310 ? -31.019 10.513 43.140 1.00 109.25 310 PRO A C 1
ATOM 1985 O O . PRO A 1 310 ? -30.080 10.143 43.824 1.00 104.15 310 PRO A O 1
ATOM 1989 N N . TYR A 1 311 ? -30.886 11.171 41.994 1.00 111.88 311 TYR A N 1
ATOM 1990 C CA . TYR A 1 311 ? -29.588 11.535 41.400 1.00 119.02 311 TYR A CA 1
ATOM 1991 C C . TYR A 1 311 ? -29.726 12.945 40.784 1.00 126.71 311 TYR A C 1
ATOM 1992 O O . TYR A 1 311 ? -29.673 13.103 39.546 1.00 135.56 311 TYR A O 1
ATOM 2001 N N . THR A 1 312 ? -29.944 13.955 41.639 1.00 125.83 312 THR A N 1
ATOM 2002 C CA . THR A 1 312 ? -29.971 15.379 41.214 1.00 124.24 312 THR A CA 1
ATOM 2003 C C . THR A 1 312 ? -28.949 16.241 41.998 1.00 116.60 312 THR A C 1
ATOM 2004 O O . THR A 1 312 ? -28.135 16.939 41.407 1.00 113.08 312 THR A O 1
ATOM 2008 N N . SER A 1 313 ? -28.968 16.151 43.321 1.00 112.81 313 SER A N 1
ATOM 2009 C CA . SER A 1 313 ? -28.042 16.902 44.154 1.00 113.51 313 SER A CA 1
ATOM 2010 C C . SER A 1 313 ? -26.751 16.108 44.407 1.00 115.50 313 SER A C 1
ATOM 2011 O O . SER A 1 313 ? -26.816 14.900 44.646 1.00 115.24 313 SER A O 1
ATOM 2014 N N . SER A 1 314 ? -25.602 16.801 44.370 1.00 115.05 314 SER A N 1
ATOM 2015 C CA . SER A 1 314 ? -24.272 16.256 44.741 1.00 112.34 314 SER A CA 1
ATOM 2016 C C . SER A 1 314 ? -24.235 15.280 45.898 1.00 113.93 314 SER A C 1
ATOM 2017 O O . SER A 1 314 ? -23.360 14.415 45.950 1.00 110.40 314 SER A O 1
ATOM 2020 N N . VAL A 1 315 ? -25.151 15.449 46.848 1.00 119.28 315 VAL A N 1
ATOM 2021 C CA . VAL A 1 315 ? -25.183 14.599 48.049 1.00 119.79 315 VAL A CA 1
ATOM 2022 C C . VAL A 1 315 ? -25.862 13.258 47.749 1.00 118.24 315 VAL A C 1
ATOM 2023 O O . VAL A 1 315 ? -25.439 12.218 48.232 1.00 117.95 315 VAL A O 1
ATOM 2027 N N . GLU A 1 316 ? -26.925 13.298 46.955 1.00 119.98 316 GLU A N 1
ATOM 2028 C CA . GLU A 1 316 ? -27.567 12.088 46.464 1.00 121.09 316 GLU A CA 1
ATOM 2029 C C . GLU A 1 316 ? -26.616 11.313 45.515 1.00 120.27 316 GLU A C 1
ATOM 2030 O O . GLU A 1 316 ? -26.560 10.087 45.559 1.00 120.86 316 GLU A O 1
ATOM 2036 N N . LYS A 1 317 ? -25.864 12.030 44.678 1.00 115.60 317 LYS A N 1
ATOM 2037 C CA . LYS A 1 317 ? -24.925 11.415 43.718 1.00 112.08 317 LYS A CA 1
ATOM 2038 C C . LYS A 1 317 ? -23.703 10.718 44.311 1.00 108.12 317 LYS A C 1
ATOM 2039 O O . LYS A 1 317 ? -22.985 10.026 43.606 1.00 109.68 317 LYS A O 1
ATOM 2045 N N . ALA A 1 318 ? -23.418 10.930 45.580 1.00 107.18 318 ALA A N 1
ATOM 2046 C CA . ALA A 1 318 ? -22.262 10.290 46.174 1.00 105.82 318 ALA A CA 1
ATOM 2047 C C . ALA A 1 318 ? -22.678 9.022 46.891 1.00 102.49 318 ALA A C 1
ATOM 2048 O O . ALA A 1 318 ? -21.849 8.147 47.155 1.00 101.07 318 ALA A O 1
ATOM 2050 N N . ALA A 1 319 ? -23.963 8.930 47.221 1.00 101.96 319 ALA A N 1
ATOM 2051 C CA . ALA A 1 319 ? -24.498 7.722 47.865 1.00 102.64 319 ALA A CA 1
ATOM 2052 C C . ALA A 1 319 ? -24.743 6.658 46.806 1.00 98.54 319 ALA A C 1
ATOM 2053 O O . ALA A 1 319 ? -24.979 5.501 47.120 1.00 98.29 319 ALA A O 1
ATOM 2055 N N . THR A 1 320 ? -24.674 7.089 45.557 1.00 97.61 320 THR A N 1
ATOM 2056 C CA . THR A 1 320 ? -24.682 6.221 44.394 1.00 98.17 320 THR A CA 1
ATOM 2057 C C . THR A 1 320 ? -23.337 5.572 44.131 1.00 98.57 320 THR A C 1
ATOM 2058 O O . THR A 1 320 ? -23.295 4.377 43.805 1.00 100.35 320 THR A O 1
ATOM 2062 N N . GLN A 1 321 ? -22.252 6.356 44.246 1.00 96.08 321 GLN A N 1
ATOM 2063 C CA . GLN A 1 321 ? -20.954 5.931 43.734 1.00 93.36 321 GLN A CA 1
ATOM 2064 C C . GLN A 1 321 ? -20.416 4.764 44.533 1.00 89.43 321 GLN A C 1
ATOM 2065 O O . GLN A 1 321 ? -19.996 3.763 43.977 1.00 88.59 321 GLN A O 1
ATOM 2071 N N . THR A 1 322 ? -20.464 4.854 45.845 1.00 88.15 322 THR A N 1
ATOM 2072 C CA . THR A 1 322 ? -19.925 3.771 46.640 1.00 87.51 322 THR A CA 1
ATOM 2073 C C . THR A 1 322 ? -20.429 2.396 46.205 1.00 87.67 322 THR A C 1
ATOM 2074 O O . THR A 1 322 ? -19.658 1.416 46.137 1.00 89.30 322 THR A O 1
ATOM 2078 N N . GLU A 1 323 ? -21.733 2.355 45.950 1.00 86.71 323 GLU A N 1
ATOM 2079 C CA . GLU A 1 323 ? -22.429 1.173 45.502 1.00 86.32 323 GLU A CA 1
ATOM 2080 C C . GLU A 1 323 ? -22.209 0.937 43.998 1.00 86.46 323 GLU A C 1
ATOM 2081 O O . GLU A 1 323 ? -22.148 -0.197 43.581 1.00 87.90 323 GLU A O 1
ATOM 2087 N N . ASN A 1 324 ? -22.083 1.978 43.175 1.00 86.20 324 ASN A N 1
ATOM 2088 C CA . ASN A 1 324 ? -21.745 1.766 41.756 1.00 83.22 324 ASN A CA 1
ATOM 2089 C C . ASN A 1 324 ? -20.465 0.953 41.647 1.00 83.79 324 ASN A C 1
ATOM 2090 O O . ASN A 1 324 ? -20.454 -0.058 40.950 1.00 85.20 324 ASN A O 1
ATOM 2095 N N . ASN A 1 325 ? -19.393 1.406 42.314 1.00 83.87 325 ASN A N 1
ATOM 2096 C CA . ASN A 1 325 ? -18.098 0.717 42.316 1.00 82.86 325 ASN A CA 1
ATOM 2097 C C . ASN A 1 325 ? -18.208 -0.748 42.682 1.00 80.41 325 ASN A C 1
ATOM 2098 O O . ASN A 1 325 ? -17.458 -1.602 42.151 1.00 79.32 325 ASN A O 1
ATOM 2103 N N . GLN A 1 326 ? -19.110 -1.031 43.618 1.00 76.31 326 GLN A N 1
ATOM 2104 C CA . GLN A 1 326 ? -19.302 -2.411 44.067 1.00 76.81 326 GLN A CA 1
ATOM 2105 C C . GLN A 1 326 ? -19.955 -3.201 42.961 1.00 77.42 326 GLN A C 1
ATOM 2106 O O . GLN A 1 326 ? -19.515 -4.290 42.623 1.00 79.81 326 GLN A O 1
ATOM 2112 N N . LEU A 1 327 ? -21.002 -2.630 42.381 1.00 79.69 327 LEU A N 1
ATOM 2113 C CA . LEU A 1 327 ? -21.783 -3.330 41.384 1.00 80.02 327 LEU A CA 1
ATOM 2114 C C . LEU A 1 327 ? -20.961 -3.555 40.125 1.00 80.08 327 LEU A C 1
ATOM 2115 O O . LEU A 1 327 ? -21.211 -4.483 39.388 1.00 81.41 327 LEU A O 1
ATOM 2120 N N . LEU A 1 328 ? -19.957 -2.732 39.884 1.00 78.48 328 LEU A N 1
ATOM 2121 C CA . LEU A 1 328 ? -19.121 -2.984 38.753 1.00 76.57 328 LEU A CA 1
ATOM 2122 C C . LEU A 1 328 ? -18.303 -4.213 39.058 1.00 75.30 328 LEU A C 1
ATOM 2123 O O . LEU A 1 328 ? -18.136 -5.076 38.226 1.00 75.93 328 LEU A O 1
ATOM 2128 N N . ALA A 1 329 ? -17.799 -4.316 40.271 1.00 74.54 329 ALA A N 1
ATOM 2129 C CA . ALA A 1 329 ? -16.966 -5.474 40.597 1.00 75.69 329 ALA A CA 1
ATOM 2130 C C . ALA A 1 329 ? -17.757 -6.760 40.484 1.00 75.79 329 ALA A C 1
ATOM 2131 O O . ALA A 1 329 ? -17.219 -7.793 40.112 1.00 74.58 329 ALA A O 1
ATOM 2133 N N . GLN A 1 330 ? -19.043 -6.694 40.795 1.00 76.63 330 GLN A N 1
ATOM 2134 C CA . GLN A 1 330 ? -19.848 -7.906 40.820 1.00 78.44 330 GLN A CA 1
ATOM 2135 C C . GLN A 1 330 ? -20.229 -8.409 39.446 1.00 77.22 330 GLN A C 1
ATOM 2136 O O . GLN A 1 330 ? -20.166 -9.615 39.182 1.00 75.47 330 GLN A O 1
ATOM 2142 N N . ILE A 1 331 ? -20.656 -7.475 38.602 1.00 77.45 331 ILE A N 1
ATOM 2143 C CA . ILE A 1 331 ? -20.772 -7.715 37.187 1.00 77.78 331 ILE A CA 1
ATOM 2144 C C . ILE A 1 331 ? -19.504 -8.342 36.631 1.00 79.10 331 ILE A C 1
ATOM 2145 O O . ILE A 1 331 ? -19.614 -9.278 35.857 1.00 82.28 331 ILE A O 1
ATOM 2150 N N . ASP A 1 332 ? -18.323 -7.850 37.020 1.00 77.01 332 ASP A N 1
ATOM 2151 C CA . ASP A 1 332 ? -17.082 -8.414 36.520 1.00 76.84 332 ASP A CA 1
ATOM 2152 C C . ASP A 1 332 ? -16.831 -9.780 37.094 1.00 77.37 332 ASP A C 1
ATOM 2153 O O . ASP A 1 332 ? -16.528 -10.700 36.350 1.00 79.38 332 ASP A O 1
ATOM 2158 N N . SER A 1 333 ? -16.931 -9.915 38.417 1.00 77.69 333 SER A N 1
ATOM 2159 C CA . SER A 1 333 ? -16.744 -11.209 39.086 1.00 76.02 333 SER A CA 1
ATOM 2160 C C . SER A 1 333 ? -17.529 -12.301 38.360 1.00 75.31 333 SER A C 1
ATOM 2161 O O . SER A 1 333 ? -17.082 -13.445 38.273 1.00 75.42 333 SER A O 1
ATOM 2164 N N . ALA A 1 334 ? -18.689 -11.909 37.839 1.00 72.07 334 ALA A N 1
ATOM 2165 C CA . ALA A 1 334 ? -19.610 -12.791 37.202 1.00 71.34 334 ALA A CA 1
ATOM 2166 C C . ALA A 1 334 ? -19.266 -12.987 35.745 1.00 72.84 334 ALA A C 1
ATOM 2167 O O . ALA A 1 334 ? -19.442 -14.054 35.198 1.00 71.92 334 ALA A O 1
ATOM 2169 N N . LEU A 1 335 ? -18.843 -11.938 35.072 1.00 75.90 335 LEU A N 1
ATOM 2170 C CA . LEU A 1 335 ? -18.291 -12.131 33.765 1.00 75.87 335 LEU A CA 1
ATOM 2171 C C . LEU A 1 335 ? -17.202 -13.161 33.916 1.00 75.18 335 LEU A C 1
ATOM 2172 O O . LEU A 1 335 ? -17.204 -14.138 33.211 1.00 77.64 335 LEU A O 1
ATOM 2177 N N . GLY A 1 336 ? -16.286 -12.964 34.851 1.00 73.35 336 GLY A N 1
ATOM 2178 C CA . GLY A 1 336 ? -15.148 -13.863 34.982 1.00 73.32 336 GLY A CA 1
ATOM 2179 C C . GLY A 1 336 ? -15.575 -15.285 35.325 1.00 75.02 336 GLY A C 1
ATOM 2180 O O . GLY A 1 336 ? -15.066 -16.283 34.782 1.00 73.18 336 GLY A O 1
ATOM 2181 N N . HIS A 1 337 ? -16.531 -15.389 36.232 1.00 75.34 337 HIS A N 1
ATOM 2182 C CA . HIS A 1 337 ? -16.921 -16.679 36.725 1.00 73.94 337 HIS A CA 1
ATOM 2183 C C . HIS A 1 337 ? -17.481 -17.532 35.614 1.00 73.81 337 HIS A C 1
ATOM 2184 O O . HIS A 1 337 ? -17.257 -18.737 35.557 1.00 75.19 337 HIS A O 1
ATOM 2191 N N . ILE A 1 338 ? -18.229 -16.912 34.728 1.00 74.67 338 ILE A N 1
ATOM 2192 C CA . ILE A 1 338 ? -18.826 -17.640 33.622 1.00 77.77 338 ILE A CA 1
ATOM 2193 C C . ILE A 1 338 ? -17.775 -18.054 32.611 1.00 80.08 338 ILE A C 1
ATOM 2194 O O . ILE A 1 338 ? -17.749 -19.202 32.181 1.00 83.91 338 ILE A O 1
ATOM 2199 N N . LEU A 1 339 ? -16.901 -17.138 32.233 1.00 80.01 339 LEU A N 1
ATOM 2200 C CA . LEU A 1 339 ? -15.754 -17.525 31.436 1.00 82.01 339 LEU A CA 1
ATOM 2201 C C . LEU A 1 339 ? -15.031 -18.764 31.999 1.00 82.49 339 LEU A C 1
ATOM 2202 O O . LEU A 1 339 ? -14.493 -19.546 31.220 1.00 86.07 339 LEU A O 1
ATOM 2207 N N . SER A 1 340 ? -14.993 -18.954 33.323 1.00 81.01 340 SER A N 1
ATOM 2208 C CA . SER A 1 340 ? -14.277 -20.111 33.865 1.00 80.05 340 SER A CA 1
ATOM 2209 C C . SER A 1 340 ? -15.116 -21.341 33.647 1.00 80.82 340 SER A C 1
ATOM 2210 O O . SER A 1 340 ? -14.586 -22.416 33.375 1.00 83.68 340 SER A O 1
ATOM 2213 N N . VAL A 1 341 ? -16.432 -21.191 33.737 1.00 79.44 341 VAL A N 1
ATOM 2214 C CA . VAL A 1 341 ? -17.316 -22.292 33.372 1.00 77.87 341 VAL A CA 1
ATOM 2215 C C . VAL A 1 341 ? -17.142 -22.592 31.895 1.00 77.25 341 VAL A C 1
ATOM 2216 O O . VAL A 1 341 ? -17.087 -23.733 31.531 1.00 79.48 341 VAL A O 1
ATOM 2220 N N . GLN A 1 342 ? -17.020 -21.583 31.050 1.00 77.18 342 GLN A N 1
ATOM 2221 C CA . GLN A 1 342 ? -16.743 -21.825 29.621 1.00 78.20 342 GLN A CA 1
ATOM 2222 C C . GLN A 1 342 ? -15.412 -22.509 29.412 1.00 79.43 342 GLN A C 1
ATOM 2223 O O . GLN A 1 342 ? -15.320 -23.438 28.625 1.00 79.30 342 GLN A O 1
ATOM 2229 N N . SER A 1 343 ? -14.371 -22.044 30.093 1.00 81.01 343 SER A N 1
ATOM 2230 C CA . SER A 1 343 ? -13.061 -22.675 29.930 1.00 81.61 343 SER A CA 1
ATOM 2231 C C . SER A 1 343 ? -13.177 -24.147 30.339 1.00 82.97 343 SER A C 1
ATOM 2232 O O . SER A 1 343 ? -12.654 -24.994 29.640 1.00 82.64 343 SER A O 1
ATOM 2235 N N . ASP A 1 344 ? -13.893 -24.441 31.435 1.00 83.07 344 ASP A N 1
ATOM 2236 C CA . ASP A 1 344 ? -14.087 -25.823 31.907 1.00 83.91 344 ASP A CA 1
ATOM 2237 C C . ASP A 1 344 ? -14.732 -26.715 30.829 1.00 84.83 344 ASP A C 1
ATOM 2238 O O . ASP A 1 344 ? -14.378 -27.882 30.647 1.00 83.25 344 ASP A O 1
ATOM 2243 N N . LEU A 1 345 ? -15.705 -26.125 30.151 1.00 85.10 345 LEU A N 1
ATOM 2244 C CA . LEU A 1 345 ? -16.522 -26.763 29.154 1.00 84.80 345 LEU A CA 1
ATOM 2245 C C . LEU A 1 345 ? -15.642 -27.037 27.919 1.00 83.92 345 LEU A C 1
ATOM 2246 O O . LEU A 1 345 ? -15.640 -28.128 27.410 1.00 83.43 345 LEU A O 1
ATOM 2251 N N . GLY A 1 346 ? -14.863 -26.059 27.472 1.00 84.26 346 GLY A N 1
ATOM 2252 C CA . GLY A 1 346 ? -13.838 -26.271 26.438 1.00 83.98 346 GLY A CA 1
ATOM 2253 C C . GLY A 1 346 ? -12.914 -27.443 26.705 1.00 83.90 346 GLY A C 1
ATOM 2254 O O . GLY A 1 346 ? -12.701 -28.285 25.840 1.00 85.82 346 GLY A O 1
ATOM 2255 N N . ALA A 1 347 ? -12.378 -27.517 27.913 1.00 84.74 347 ALA A N 1
ATOM 2256 C CA . ALA A 1 347 ? -11.483 -28.611 28.290 1.00 85.79 347 ALA A CA 1
ATOM 2257 C C . ALA A 1 347 ? -12.151 -29.964 28.045 1.00 87.31 347 ALA A C 1
ATOM 2258 O O . ALA A 1 347 ? -11.520 -30.904 27.550 1.00 90.66 347 ALA A O 1
ATOM 2260 N N . ARG A 1 348 ? -13.431 -30.047 28.390 1.00 85.87 348 ARG A N 1
ATOM 2261 C CA . ARG A 1 348 ? -14.202 -31.266 28.234 1.00 85.17 348 ARG A CA 1
ATOM 2262 C C . ARG A 1 348 ? -14.422 -31.611 26.772 1.00 86.19 348 ARG A C 1
ATOM 2263 O O . ARG A 1 348 ? -14.290 -32.754 26.363 1.00 88.82 348 ARG A O 1
ATOM 2271 N N . LEU A 1 349 ? -14.742 -30.627 25.967 1.00 87.16 349 LEU A N 1
ATOM 2272 C CA . LEU A 1 349 ? -14.818 -30.883 24.561 1.00 90.29 349 LEU A CA 1
ATOM 2273 C C . LEU A 1 349 ? -13.483 -31.395 24.042 1.00 94.04 349 LEU A C 1
ATOM 2274 O O . LEU A 1 349 ? -13.468 -32.230 23.161 1.00 95.90 349 LEU A O 1
ATOM 2279 N N . ASN A 1 350 ? -12.358 -30.897 24.557 1.00 98.02 350 ASN A N 1
ATOM 2280 C CA . ASN A 1 350 ? -11.065 -31.381 24.062 1.00 101.75 350 ASN A CA 1
ATOM 2281 C C . ASN A 1 350 ? -10.833 -32.815 24.564 1.00 106.05 350 ASN A C 1
ATOM 2282 O O . ASN A 1 350 ? -10.171 -33.610 23.890 1.00 110.26 350 ASN A O 1
ATOM 2287 N N . GLN A 1 351 ? -11.405 -33.158 25.723 1.00 98.19 351 GLN A N 1
ATOM 2288 C CA . GLN A 1 351 ? -11.397 -34.564 26.206 1.00 97.21 351 GLN A CA 1
ATOM 2289 C C . GLN A 1 351 ? -12.224 -35.475 25.272 1.00 94.83 351 GLN A C 1
ATOM 2290 O O . GLN A 1 351 ? -11.892 -36.641 25.097 1.00 94.98 351 GLN A O 1
ATOM 2296 N N . LEU A 1 352 ? -13.284 -34.921 24.679 1.00 93.53 352 LEU A N 1
ATOM 2297 C CA . LEU A 1 352 ? -14.172 -35.659 23.791 1.00 93.16 352 LEU A CA 1
ATOM 2298 C C . LEU A 1 352 ? -13.580 -35.855 22.416 1.00 98.69 352 LEU A C 1
ATOM 2299 O O . LEU A 1 352 ? -13.555 -36.980 21.926 1.00 106.76 352 LEU A O 1
ATOM 2304 N N . GLU A 1 353 ? -13.097 -34.792 21.782 1.00 103.42 353 GLU A N 1
ATOM 2305 C CA . GLU A 1 353 ? -12.432 -34.963 20.492 1.00 109.01 353 GLU A CA 1
ATOM 2306 C C . GLU A 1 353 ? -11.216 -35.910 20.681 1.00 108.85 353 GLU A C 1
ATOM 2307 O O . GLU A 1 353 ? -10.831 -36.630 19.762 1.00 113.98 353 GLU A O 1
ATOM 2313 N N . THR A 1 354 ? -10.655 -35.966 21.883 1.00 107.10 354 THR A N 1
ATOM 2314 C CA . THR A 1 354 ? -9.706 -37.039 22.219 1.00 106.91 354 THR A CA 1
ATOM 2315 C C . THR A 1 354 ? -10.331 -38.437 22.142 1.00 110.41 354 THR A C 1
ATOM 2316 O O . THR A 1 354 ? -9.749 -39.351 21.552 1.00 114.97 354 THR A O 1
ATOM 2320 N N . ALA A 1 355 ? -11.502 -38.599 22.754 1.00 107.44 355 ALA A N 1
ATOM 2321 C CA . ALA A 1 355 ? -12.174 -39.883 22.810 1.00 104.99 355 ALA A CA 1
ATOM 2322 C C . ALA A 1 355 ? -12.665 -40.399 21.430 1.00 106.48 355 ALA A C 1
ATOM 2323 O O . ALA A 1 355 ? -12.694 -41.605 21.207 1.00 104.56 355 ALA A O 1
ATOM 2325 N N . GLU A 1 356 ? -13.033 -39.505 20.510 1.00 109.05 356 GLU A N 1
ATOM 2326 C CA . GLU A 1 356 ? -13.488 -39.912 19.158 1.00 113.72 356 GLU A CA 1
ATOM 2327 C C . GLU A 1 356 ? -12.366 -40.612 18.361 1.00 115.26 356 GLU A C 1
ATOM 2328 O O . GLU A 1 356 ? -12.650 -41.544 17.599 1.00 117.41 356 GLU A O 1
ATOM 2334 N N . LYS A 1 357 ? -11.109 -40.171 18.546 1.00 115.45 357 LYS A N 1
ATOM 2335 C CA . LYS A 1 357 ? -9.940 -40.797 17.890 1.00 116.64 357 LYS A CA 1
ATOM 2336 C C . LYS A 1 357 ? -9.556 -42.106 18.589 1.00 117.40 357 LYS A C 1
ATOM 2337 O O . LYS A 1 357 ? -9.080 -43.048 17.938 1.00 121.72 357 LYS A O 1
ATOM 2340 N N . ALA A 1 358 ? -9.770 -42.159 19.905 1.00 110.42 358 ALA A N 1
ATOM 2341 C CA . ALA A 1 358 ? -9.372 -43.308 20.722 1.00 104.51 358 ALA A CA 1
ATOM 2342 C C . ALA A 1 358 ? -10.370 -44.470 20.647 1.00 103.77 358 ALA A C 1
ATOM 2343 O O . ALA A 1 358 ? -10.004 -45.618 20.891 1.00 98.10 358 ALA A O 1
ATOM 2345 N N . ASN A 1 359 ? -11.633 -44.169 20.343 1.00 103.52 359 ASN A N 1
ATOM 2346 C CA . ASN A 1 359 ? -12.648 -45.207 20.130 1.00 98.63 359 ASN A CA 1
ATOM 2347 C C . ASN A 1 359 ? -12.599 -45.745 18.692 1.00 102.79 359 ASN A C 1
ATOM 2348 O O . ASN A 1 359 ? -12.953 -46.879 18.446 1.00 99.88 359 ASN A O 1
ATOM 2353 N N . ASN A 1 360 ? -12.154 -44.945 17.730 1.00 113.70 360 ASN A N 1
ATOM 2354 C CA . ASN A 1 360 ? -11.948 -45.495 16.396 1.00 117.94 360 ASN A CA 1
ATOM 2355 C C . ASN A 1 360 ? -10.611 -46.281 16.369 1.00 116.44 360 ASN A C 1
ATOM 2356 O O . ASN A 1 360 ? -10.418 -47.091 15.474 1.00 117.85 360 ASN A O 1
ATOM 2361 N N . ASP A 1 361 ? -9.708 -46.054 17.338 1.00 114.50 361 ASP A N 1
ATOM 2362 C CA . ASP A 1 361 ? -8.436 -46.842 17.469 1.00 114.39 361 ASP A CA 1
ATOM 2363 C C . ASP A 1 361 ? -8.705 -48.238 18.078 1.00 114.27 361 ASP A C 1
ATOM 2364 O O . ASP A 1 361 ? -8.105 -49.242 17.667 1.00 112.74 361 ASP A O 1
ATOM 2369 N N . TYR A 1 362 ? -9.611 -48.263 19.065 1.00 116.87 362 TYR A N 1
ATOM 2370 C CA . TYR A 1 362 ? -10.004 -49.451 19.857 1.00 114.03 362 TYR A CA 1
ATOM 2371 C C . TYR A 1 362 ? -11.013 -50.343 19.101 1.00 112.03 362 TYR A C 1
ATOM 2372 O O . TYR A 1 362 ? -11.288 -51.468 19.509 1.00 117.79 362 TYR A O 1
ATOM 2381 N N . LEU A 1 363 ? -11.566 -49.829 18.006 1.00 107.83 363 LEU A N 1
ATOM 2382 C CA . LEU A 1 363 ? -12.412 -50.606 17.094 1.00 103.08 363 LEU A CA 1
ATOM 2383 C C . LEU A 1 363 ? -11.580 -51.110 15.910 1.00 101.19 363 LEU A C 1
ATOM 2384 O O . LEU A 1 363 ? -11.651 -52.281 15.541 1.00 97.01 363 LEU A O 1
ATOM 2389 N N . ASP A 1 364 ? -10.792 -50.216 15.312 1.00 102.39 364 ASP A N 1
ATOM 2390 C CA . ASP A 1 364 ? -9.868 -50.609 14.263 1.00 104.59 364 ASP A CA 1
ATOM 2391 C C . ASP A 1 364 ? -9.056 -51.814 14.818 1.00 109.10 364 ASP A C 1
ATOM 2392 O O . ASP A 1 364 ? -8.743 -52.742 14.059 1.00 109.32 364 ASP A O 1
ATOM 2397 N N . ILE A 1 365 ? -8.758 -51.821 16.132 1.00 108.70 365 ILE A N 1
ATOM 2398 C CA . ILE A 1 365 ? -8.075 -52.971 16.781 1.00 107.49 365 ILE A CA 1
ATOM 2399 C C . ILE A 1 365 ? -8.957 -54.208 16.986 1.00 104.85 365 ILE A C 1
ATOM 2400 O O . ILE A 1 365 ? -8.485 -55.328 16.848 1.00 105.56 365 ILE A O 1
ATOM 2405 N N . SER A 1 366 ? -10.218 -54.019 17.357 1.00 101.47 366 SER A N 1
ATOM 2406 C CA . SER A 1 366 ? -11.136 -55.152 17.506 1.00 97.48 366 SER A CA 1
ATOM 2407 C C . SER A 1 366 ? -11.492 -55.761 16.157 1.00 96.90 366 SER A C 1
ATOM 2408 O O . SER A 1 366 ? -11.754 -56.956 16.068 1.00 102.41 366 SER A O 1
ATOM 2411 N N . ALA A 1 367 ? -11.528 -54.953 15.106 1.00 95.19 367 ALA A N 1
ATOM 2412 C CA . ALA A 1 367 ? -11.793 -55.500 13.786 1.00 97.33 367 ALA A CA 1
ATOM 2413 C C . ALA A 1 367 ? -10.670 -56.449 13.383 1.00 98.12 367 ALA A C 1
ATOM 2414 O O . ALA A 1 367 ? -10.916 -57.491 12.775 1.00 102.50 367 ALA A O 1
ATOM 2416 N N . ALA A 1 368 ? -9.438 -56.088 13.729 1.00 97.92 368 ALA A N 1
ATOM 2417 C CA . ALA A 1 368 ? -8.276 -56.875 13.343 1.00 100.58 368 ALA A CA 1
ATOM 2418 C C . ALA A 1 368 ? -8.148 -58.155 14.178 1.00 102.55 368 ALA A C 1
ATOM 2419 O O . ALA A 1 368 ? -7.695 -59.181 13.672 1.00 104.36 368 ALA A O 1
ATOM 2421 N N . THR A 1 369 ? -8.551 -58.091 15.448 1.00 104.28 369 THR A N 1
ATOM 2422 C CA . THR A 1 369 ? -8.687 -59.292 16.291 1.00 104.61 369 THR A CA 1
ATOM 2423 C C . THR A 1 369 ? -9.737 -60.258 15.677 1.00 106.14 369 THR A C 1
ATOM 2424 O O . THR A 1 369 ? -9.553 -61.478 15.734 1.00 110.96 369 THR A O 1
ATOM 2428 N N . LEU A 1 370 ? -10.807 -59.734 15.071 1.00 103.37 370 LEU A N 1
ATOM 2429 C CA . LEU A 1 370 ? -11.760 -60.605 14.361 1.00 107.28 370 LEU A CA 1
ATOM 2430 C C . LEU A 1 370 ? -11.157 -61.199 13.082 1.00 107.47 370 LEU A C 1
ATOM 2431 O O . LEU A 1 370 ? -11.240 -62.404 12.904 1.00 108.68 370 LEU A O 1
ATOM 2436 N N . LYS A 1 371 ? -10.562 -60.366 12.211 1.00 107.35 371 LYS A N 1
ATOM 2437 C CA . LYS A 1 371 ? -9.884 -60.851 10.989 1.00 108.96 371 LYS A CA 1
ATOM 2438 C C . LYS A 1 371 ? -8.852 -61.946 11.316 1.00 114.51 371 LYS A C 1
ATOM 2439 O O . LYS A 1 371 ? -8.885 -63.011 10.703 1.00 113.58 371 LYS A O 1
ATOM 2441 N N . LYS A 1 372 ? -7.974 -61.688 12.299 1.00 122.11 372 LYS A N 1
ATOM 2442 C CA . LYS A 1 372 ? -6.911 -62.632 12.756 1.00 124.76 372 LYS A CA 1
ATOM 2443 C C . LYS A 1 372 ? -7.419 -63.825 13.585 1.00 128.99 372 LYS A C 1
ATOM 2444 O O . LYS A 1 372 ? -6.673 -64.775 13.838 1.00 138.18 372 LYS A O 1
ATOM 2446 N N . LEU A 1 373 ? -8.672 -63.763 14.027 1.00 131.85 373 LEU A N 1
ATOM 2447 C CA . LEU A 1 373 ? -9.295 -64.849 14.786 1.00 133.81 373 LEU A CA 1
ATOM 2448 C C . LEU A 1 373 ? -10.168 -65.705 13.890 1.00 134.15 373 LEU A C 1
ATOM 2449 O O . LEU A 1 373 ? -10.330 -66.898 14.126 1.00 137.33 373 LEU A O 1
ATOM 2454 N N . ARG A 1 374 ? -10.746 -65.087 12.870 1.00 134.15 374 ARG A N 1
ATOM 2455 C CA . ARG A 1 374 ? -11.510 -65.827 11.890 1.00 140.07 374 ARG A CA 1
ATOM 2456 C C . ARG A 1 374 ? -10.569 -66.554 10.919 1.00 146.05 374 ARG A C 1
ATOM 2457 O O . ARG A 1 374 ? -11.001 -67.453 10.194 1.00 150.68 374 ARG A O 1
ATOM 2465 N N . GLU A 1 375 ? -9.289 -66.181 10.904 1.00 145.87 375 GLU A N 1
ATOM 2466 C CA . GLU A 1 375 ? -8.302 -66.915 10.101 1.00 144.97 375 GLU A CA 1
ATOM 2467 C C . GLU A 1 375 ? -7.893 -68.256 10.744 1.00 148.87 375 GLU A C 1
ATOM 2468 O O . GLU A 1 375 ? -7.574 -69.204 10.019 1.00 153.54 375 GLU A O 1
ATOM 2474 N N . ILE A 1 376 ? -7.931 -68.359 12.079 1.00 148.24 376 ILE A N 1
ATOM 2475 C CA . ILE A 1 376 ? -7.742 -69.668 12.753 1.00 149.23 376 ILE A CA 1
ATOM 2476 C C . ILE A 1 376 ? -8.674 -70.737 12.112 1.00 149.32 376 ILE A C 1
ATOM 2477 O O . ILE A 1 376 ? -8.309 -71.914 11.991 1.00 151.81 376 ILE A O 1
ATOM 2482 N N . ASP A 1 377 ? -9.850 -70.298 11.660 1.00 147.75 377 ASP A N 1
ATOM 2483 C CA . ASP A 1 377 ? -10.859 -71.177 11.041 1.00 145.04 377 ASP A CA 1
ATOM 2484 C C . ASP A 1 377 ? -10.431 -71.685 9.648 1.00 139.39 377 ASP A C 1
ATOM 2485 O O . ASP A 1 377 ? -10.726 -71.072 8.620 1.00 124.51 377 ASP A O 1
#